Protein AF-A0A0M0G0Y9-F1 (afdb_monomer_lite)

Structure (mmCIF, N/CA/C/O backbone):
data_AF-A0A0M0G0Y9-F1
#
_entry.id   AF-A0A0M0G0Y9-F1
#
loop_
_atom_site.group_PDB
_atom_site.id
_atom_site.type_symbol
_atom_site.label_atom_id
_atom_site.label_alt_id
_atom_site.label_comp_id
_atom_site.label_asym_id
_atom_site.label_entity_id
_atom_site.label_seq_id
_atom_site.pdbx_PDB_ins_code
_atom_site.Cartn_x
_atom_site.Cartn_y
_atom_site.Cartn_z
_atom_site.occupancy
_atom_site.B_iso_or_equiv
_atom_site.auth_seq_id
_atom_site.auth_comp_id
_atom_site.auth_asym_id
_atom_site.auth_atom_id
_atom_site.pdbx_PDB_model_num
ATOM 1 N N . MET A 1 1 ? -8.312 -26.353 13.508 1.00 53.19 1 MET A N 1
ATOM 2 C CA . MET A 1 1 ? -7.336 -26.225 12.405 1.00 53.19 1 MET A CA 1
ATOM 3 C C . MET A 1 1 ? -5.942 -26.534 12.933 1.00 53.19 1 MET A C 1
ATOM 5 O O . MET A 1 1 ? -5.598 -26.009 13.993 1.00 53.19 1 MET A O 1
ATOM 9 N N . LYS A 1 2 ? -5.179 -27.424 12.279 1.00 50.78 2 LYS A N 1
ATOM 10 C CA . LYS A 1 2 ? -3.786 -27.699 12.677 1.00 50.78 2 LYS A CA 1
ATOM 11 C C . LYS A 1 2 ? -2.939 -26.445 12.420 1.00 50.78 2 LYS A C 1
ATOM 13 O O . LYS A 1 2 ? -3.314 -25.615 11.601 1.00 50.78 2 LYS A O 1
ATOM 18 N N . LEU A 1 3 ? -1.819 -26.289 13.130 1.00 58.84 3 LEU A N 1
ATOM 19 C CA . LEU A 1 3 ? -0.950 -25.108 12.993 1.00 58.84 3 LEU A CA 1
ATOM 20 C C . LEU A 1 3 ? -0.427 -24.925 11.554 1.00 58.84 3 LEU A C 1
ATOM 22 O O . LEU A 1 3 ? -0.273 -23.797 11.104 1.00 58.84 3 LEU A O 1
ATOM 26 N N . ALA A 1 4 ? -0.196 -26.034 10.841 1.00 60.94 4 ALA A N 1
ATOM 27 C CA . ALA A 1 4 ? 0.290 -26.045 9.462 1.00 60.94 4 ALA A CA 1
ATOM 28 C C . ALA A 1 4 ? -0.700 -25.409 8.469 1.00 60.94 4 ALA A C 1
ATOM 30 O O . ALA A 1 4 ? -0.266 -24.704 7.566 1.00 60.94 4 ALA A O 1
ATOM 31 N N . ASP A 1 5 ? -2.007 -25.564 8.708 1.00 72.25 5 ASP A N 1
ATOM 32 C CA . ASP A 1 5 ? -3.075 -25.104 7.808 1.00 72.25 5 ASP A CA 1
ATOM 33 C C . ASP A 1 5 ? -3.525 -23.660 8.107 1.00 72.25 5 ASP A C 1
ATOM 35 O O . ASP A 1 5 ? -4.521 -23.187 7.563 1.00 72.25 5 ASP A O 1
ATOM 39 N N . ARG A 1 6 ? -2.850 -22.959 9.032 1.00 82.06 6 ARG A N 1
ATOM 40 C CA . ARG A 1 6 ? -3.148 -21.550 9.333 1.00 82.06 6 ARG A CA 1
ATOM 41 C C . ARG A 1 6 ? -2.582 -20.625 8.255 1.00 82.06 6 ARG A C 1
ATOM 43 O O . ARG A 1 6 ? -1.434 -20.834 7.857 1.00 82.06 6 ARG A O 1
ATOM 50 N N . PRO A 1 7 ? -3.332 -19.587 7.838 1.00 89.38 7 PRO A N 1
ATOM 51 C CA . PRO A 1 7 ? -2.770 -18.518 7.027 1.00 89.38 7 PRO A CA 1
ATOM 52 C C . PRO A 1 7 ? -1.544 -17.900 7.702 1.00 89.38 7 PRO A C 1
ATOM 54 O O . PRO A 1 7 ? -1.467 -17.879 8.937 1.00 89.38 7 PRO A O 1
ATOM 57 N N . ALA A 1 8 ? -0.601 -17.397 6.904 1.00 90.81 8 ALA A N 1
ATOM 58 C CA . ALA A 1 8 ? 0.633 -16.787 7.402 1.00 90.81 8 ALA A CA 1
ATOM 59 C C . ALA A 1 8 ? 0.334 -15.663 8.406 1.00 90.81 8 ALA A C 1
ATOM 61 O O . ALA A 1 8 ? 0.904 -15.624 9.497 1.00 90.81 8 ALA A O 1
ATOM 62 N N . ALA A 1 9 ? -0.676 -14.845 8.101 1.00 92.19 9 ALA A N 1
ATOM 63 C CA . ALA A 1 9 ? -1.124 -13.737 8.937 1.00 92.19 9 ALA A CA 1
ATOM 64 C C . ALA A 1 9 ? -1.581 -14.149 10.354 1.00 92.19 9 ALA A C 1
ATOM 66 O O . ALA A 1 9 ? -1.642 -13.321 11.263 1.00 92.19 9 ALA A O 1
ATOM 67 N N . MET A 1 10 ? -1.903 -15.434 10.555 1.00 92.06 10 MET A N 1
ATOM 68 C CA . MET A 1 10 ? -2.382 -16.004 11.821 1.00 92.06 10 MET A CA 1
ATOM 69 C C . MET A 1 10 ? -1.346 -16.872 12.545 1.00 92.06 10 MET A C 1
ATOM 71 O O . MET A 1 10 ? -1.638 -17.402 13.627 1.00 92.06 10 MET A O 1
ATOM 75 N N . LYS A 1 11 ? -0.162 -17.070 11.958 1.00 88.12 11 LYS A N 1
ATOM 76 C CA . LYS A 1 11 ? 0.907 -17.894 12.538 1.00 88.12 11 LYS A CA 1
ATOM 77 C C . LYS A 1 11 ? 1.819 -17.090 13.462 1.00 88.12 11 LYS A C 1
ATOM 79 O O . LYS A 1 11 ? 2.228 -17.624 14.494 1.00 88.12 11 LYS A O 1
ATOM 84 N N . ASP A 1 12 ? 2.073 -15.816 13.165 1.00 85.81 12 ASP A N 1
ATOM 85 C CA . ASP A 1 12 ? 2.849 -14.935 14.038 1.00 85.81 12 ASP A CA 1
ATOM 86 C C . ASP A 1 12 ? 1.956 -14.055 14.939 1.00 85.81 12 ASP A C 1
ATOM 88 O O . ASP A 1 12 ? 0.847 -13.657 14.580 1.00 85.81 12 ASP A O 1
ATOM 92 N N . SER A 1 13 ? 2.435 -13.762 16.150 1.00 91.88 13 SER A N 1
ATOM 93 C CA . SER A 1 13 ? 1.664 -13.017 17.150 1.00 91.88 13 SER A CA 1
ATOM 94 C C . SER A 1 13 ? 1.564 -11.520 16.863 1.00 91.88 13 SER A C 1
ATOM 96 O O . SER A 1 13 ? 0.601 -10.896 17.308 1.00 91.88 13 SER A O 1
ATOM 98 N N . LEU A 1 14 ? 2.523 -10.933 16.142 1.00 94.12 14 LEU A N 1
ATOM 99 C CA . LEU A 1 14 ? 2.516 -9.514 15.814 1.00 94.12 14 LEU A CA 1
ATOM 100 C C . LEU A 1 14 ? 1.401 -9.217 14.812 1.00 94.12 14 LEU A C 1
ATOM 102 O O . LEU A 1 14 ? 0.545 -8.381 15.119 1.00 94.12 14 LEU A O 1
ATOM 106 N N . THR A 1 15 ? 1.369 -9.915 13.675 1.00 94.94 15 THR A N 1
ATOM 107 C CA . THR A 1 15 ? 0.324 -9.737 12.654 1.00 94.94 15 THR A CA 1
ATOM 108 C C . THR A 1 15 ? -1.038 -10.055 13.247 1.00 94.94 15 THR A C 1
ATOM 110 O O . THR A 1 15 ? -1.908 -9.186 13.281 1.00 94.94 15 THR A O 1
ATOM 113 N N . ALA A 1 16 ? -1.191 -11.232 13.862 1.00 94.94 16 ALA A N 1
ATOM 114 C CA . ALA A 1 16 ? -2.458 -11.661 14.447 1.00 94.94 16 ALA A CA 1
ATOM 115 C C . ALA A 1 16 ? -2.990 -10.717 15.543 1.00 94.94 16 ALA A C 1
ATOM 117 O O . ALA A 1 16 ? -4.188 -10.713 15.812 1.00 94.94 16 ALA A O 1
ATOM 118 N N . SER A 1 17 ? -2.132 -9.921 16.196 1.00 95.56 17 SER A N 1
ATOM 119 C CA . SER A 1 17 ? -2.565 -8.932 17.195 1.00 95.56 17 SER A CA 1
ATOM 120 C C . SER A 1 17 ? -3.201 -7.667 16.609 1.00 95.56 17 SER A C 1
ATOM 122 O O . SER A 1 17 ? -3.691 -6.844 17.382 1.00 95.56 17 SER A O 1
ATOM 124 N N . HIS A 1 18 ? -3.141 -7.471 15.290 1.00 96.31 18 HIS A N 1
ATOM 125 C CA . HIS A 1 18 ? -3.764 -6.347 14.582 1.00 96.31 18 HIS A CA 1
ATOM 126 C C . HIS A 1 18 ? -4.970 -6.772 13.741 1.00 96.31 18 HIS A C 1
ATOM 128 O O . HIS A 1 18 ? -5.655 -5.911 13.193 1.00 96.31 18 HIS A O 1
ATOM 134 N N . LEU A 1 19 ? -5.229 -8.078 13.638 1.00 96.75 19 LEU A N 1
ATOM 135 C CA . LEU A 1 19 ? -6.299 -8.628 12.817 1.00 96.75 19 LEU A CA 1
ATOM 136 C C . LEU A 1 19 ? -7.524 -8.988 13.654 1.00 96.75 19 LEU A C 1
ATOM 138 O O . LEU A 1 19 ? -7.406 -9.601 14.719 1.00 96.75 19 LEU A O 1
ATOM 142 N N . ASP A 1 20 ? -8.706 -8.682 13.127 1.00 95.69 20 ASP A N 1
ATOM 143 C CA . ASP A 1 20 ? -9.946 -9.293 13.592 1.00 95.69 20 ASP A CA 1
ATOM 144 C C . ASP A 1 20 ? -10.055 -10.714 13.020 1.00 95.69 20 ASP A C 1
ATOM 146 O O . ASP A 1 20 ? -10.231 -10.917 11.820 1.00 95.69 20 ASP A O 1
ATOM 150 N N . LYS A 1 21 ? -9.946 -11.718 13.890 1.00 92.81 21 LYS A N 1
ATOM 151 C CA . LYS A 1 21 ? -9.895 -13.137 13.503 1.00 92.81 21 LYS A CA 1
ATOM 152 C C . LYS A 1 21 ? -11.206 -13.659 12.926 1.00 92.81 21 LYS A C 1
ATOM 154 O O . LYS A 1 21 ? -11.171 -14.632 12.177 1.00 92.81 21 LYS A O 1
ATOM 159 N N . GLU A 1 22 ? -12.322 -13.015 13.251 1.00 93.94 22 GLU A N 1
ATOM 160 C CA . GLU A 1 22 ? -13.649 -13.406 12.773 1.00 93.94 22 GLU A CA 1
ATOM 161 C C . GLU A 1 22 ? -14.011 -12.698 11.457 1.00 93.94 22 GLU A C 1
ATOM 163 O O . GLU A 1 22 ? -14.988 -13.058 10.808 1.00 93.94 22 GLU A O 1
ATOM 168 N N . SER A 1 23 ? -13.200 -11.726 11.022 1.00 94.38 23 SER A N 1
ATOM 169 C CA . SER A 1 23 ? -13.438 -10.917 9.817 1.00 94.38 23 SER A CA 1
ATOM 170 C C . SER A 1 23 ? -12.917 -11.528 8.512 1.00 94.38 23 SER A C 1
ATOM 172 O O . SER A 1 23 ? -12.840 -10.826 7.503 1.00 94.38 23 SER A O 1
ATOM 174 N N . ARG A 1 24 ? -12.521 -12.810 8.522 1.00 94.50 24 ARG A N 1
ATOM 175 C CA . ARG A 1 24 ? -11.955 -13.463 7.336 1.00 94.50 24 ARG A CA 1
ATOM 176 C C . ARG A 1 24 ? -12.939 -13.379 6.170 1.00 94.50 24 ARG A C 1
ATOM 178 O O . ARG A 1 24 ? -14.064 -13.861 6.283 1.00 94.50 24 ARG A O 1
ATOM 185 N N . THR A 1 25 ? -12.504 -12.817 5.053 1.00 92.38 25 THR A N 1
ATOM 186 C CA . THR A 1 25 ? -13.280 -12.776 3.814 1.00 92.38 25 THR A CA 1
ATOM 187 C C . THR A 1 25 ? -13.110 -14.073 3.018 1.00 92.38 25 THR A C 1
ATOM 189 O O . THR A 1 25 ? -12.115 -14.787 3.171 1.00 92.38 25 THR A O 1
ATOM 192 N N . ASP A 1 26 ? -14.061 -14.374 2.130 1.00 90.62 26 ASP A N 1
ATOM 193 C CA . ASP A 1 26 ? -13.995 -15.564 1.266 1.00 90.62 26 ASP A CA 1
ATOM 194 C C . ASP A 1 26 ? -12.790 -15.541 0.308 1.00 90.62 26 ASP A C 1
ATOM 196 O O . ASP A 1 26 ? -12.312 -16.592 -0.114 1.00 90.62 26 ASP A O 1
ATOM 200 N N . ASP A 1 27 ? -12.276 -14.349 -0.013 1.00 89.25 27 ASP A N 1
ATOM 201 C CA . ASP A 1 27 ? -11.105 -14.134 -0.866 1.00 89.25 27 ASP A CA 1
ATOM 202 C C . ASP A 1 27 ? -9.776 -14.035 -0.092 1.00 89.25 27 ASP A C 1
ATOM 204 O O . ASP A 1 27 ? -8.763 -13.667 -0.679 1.00 89.25 27 ASP A O 1
ATOM 208 N N . GLY A 1 28 ? -9.754 -14.389 1.198 1.00 91.62 28 GLY A N 1
ATOM 209 C CA . GLY A 1 28 ? -8.507 -14.563 1.950 1.00 91.62 28 GLY A CA 1
ATOM 210 C C . GLY A 1 28 ? -7.913 -13.277 2.525 1.00 91.62 28 GLY A C 1
ATOM 211 O O . GLY A 1 28 ? -6.697 -13.113 2.558 1.00 91.62 28 GLY A O 1
ATOM 212 N N . PHE A 1 29 ? -8.746 -12.362 3.015 1.00 94.75 29 PHE A N 1
ATOM 213 C CA . PHE A 1 29 ? -8.297 -11.176 3.742 1.00 94.75 29 PHE A CA 1
ATOM 214 C C . PHE A 1 29 ? -8.860 -11.149 5.159 1.00 94.75 29 PHE A C 1
ATOM 216 O O . PHE A 1 29 ? -9.901 -11.730 5.451 1.00 94.75 29 PHE A O 1
ATOM 223 N N . TYR A 1 30 ? -8.180 -10.421 6.036 1.00 96.06 30 TYR A N 1
ATOM 224 C CA . TYR A 1 30 ? -8.638 -10.095 7.381 1.00 96.06 30 TYR A CA 1
ATOM 225 C C . TYR A 1 30 ? -8.681 -8.584 7.566 1.00 96.06 30 TYR A C 1
ATOM 227 O O . TYR A 1 30 ? -7.848 -7.864 7.023 1.00 96.06 30 TYR A O 1
ATOM 235 N N . LEU A 1 31 ? -9.603 -8.084 8.381 1.00 96.69 31 LEU A N 1
ATOM 236 C CA . LEU A 1 31 ? -9.609 -6.687 8.788 1.00 96.69 31 LEU A CA 1
ATOM 237 C C . LEU A 1 31 ? -8.420 -6.410 9.714 1.00 96.69 31 LEU A C 1
ATOM 239 O O . LEU A 1 31 ? -8.368 -6.882 10.850 1.00 96.69 31 LEU A O 1
ATOM 243 N N . TYR A 1 32 ? -7.488 -5.600 9.230 1.00 96.50 32 TYR A N 1
ATOM 244 C CA . TYR A 1 32 ? -6.422 -4.983 9.999 1.00 96.50 32 TYR A CA 1
ATOM 245 C C . TYR A 1 32 ? -6.908 -3.680 10.621 1.00 96.50 32 TYR A C 1
ATOM 247 O O . TYR A 1 32 ? -7.498 -2.828 9.957 1.00 96.50 32 TYR A O 1
ATOM 255 N N . SER A 1 33 ? -6.623 -3.504 11.905 1.00 96.12 33 SER A N 1
ATOM 256 C CA . SER A 1 33 ? -6.826 -2.251 12.618 1.00 96.12 33 SER A CA 1
ATOM 257 C C . SER A 1 33 ? -5.496 -1.696 13.082 1.00 96.12 33 SER A C 1
ATOM 259 O O . SER A 1 33 ? -4.800 -2.328 13.882 1.00 96.12 33 SER A O 1
ATOM 261 N N . SER A 1 34 ? -5.208 -0.466 12.664 1.00 94.56 34 SER A N 1
ATOM 262 C CA . SER A 1 34 ? -4.183 0.314 13.334 1.00 94.56 34 SER A CA 1
ATOM 263 C C . SER A 1 34 ? -4.587 0.546 14.796 1.00 94.56 34 SER A C 1
ATOM 265 O O . SER A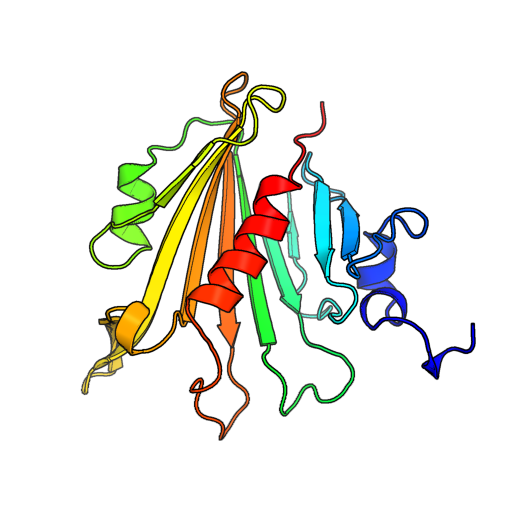 1 34 ? -5.765 0.755 15.121 1.00 94.56 34 SER A O 1
ATOM 267 N N . LYS A 1 35 ? -3.601 0.464 15.689 1.00 93.38 35 LYS A N 1
ATOM 268 C CA . LYS A 1 35 ? -3.734 0.731 17.125 1.00 93.38 35 LYS A CA 1
ATOM 269 C C . LYS A 1 35 ? -3.396 2.176 17.472 1.00 93.38 35 LYS A C 1
ATOM 271 O O . LYS A 1 35 ? -3.835 2.646 18.520 1.00 93.38 35 LYS A O 1
ATOM 276 N N . LYS A 1 36 ? -2.602 2.874 16.650 1.00 92.62 36 LYS A N 1
ATOM 277 C CA . LYS A 1 36 ? -2.202 4.277 16.900 1.00 92.62 36 LYS A CA 1
ATOM 278 C C . LYS A 1 36 ? -2.753 5.289 15.908 1.00 92.62 36 LYS A C 1
ATOM 280 O O . LYS A 1 36 ? -2.644 6.488 16.164 1.00 92.62 36 LYS A O 1
ATOM 285 N N . ASN A 1 37 ? -3.307 4.825 14.801 1.00 87.00 37 ASN A N 1
ATOM 286 C CA . ASN A 1 37 ? -3.900 5.643 13.761 1.00 87.00 37 ASN A CA 1
ATOM 287 C C . ASN A 1 37 ? -5.367 5.233 13.612 1.00 87.00 37 ASN A C 1
ATOM 289 O O . ASN A 1 37 ? -5.722 4.061 13.735 1.00 87.00 37 ASN A O 1
ATOM 293 N N . GLY A 1 38 ? -6.244 6.213 13.417 1.00 87.00 38 GLY A N 1
ATOM 294 C CA . GLY A 1 38 ? -7.688 6.007 13.352 1.00 87.00 38 GLY A CA 1
ATOM 295 C C . GLY A 1 38 ? -8.115 5.397 12.024 1.00 87.00 38 GLY A C 1
ATOM 296 O O . GLY A 1 38 ? -8.918 5.992 11.326 1.00 87.00 38 GLY A O 1
ATOM 297 N N . TYR A 1 39 ? -7.566 4.250 11.625 1.00 92.50 39 TYR A N 1
ATOM 298 C CA . TYR A 1 39 ? -7.998 3.576 10.406 1.00 92.50 39 TYR A CA 1
ATOM 299 C C . TYR A 1 39 ? -7.985 2.051 10.532 1.00 92.50 39 TYR A C 1
ATOM 301 O O . TYR A 1 39 ? -7.342 1.453 11.404 1.00 92.50 39 TYR A O 1
ATOM 309 N N . SER A 1 40 ? -8.729 1.418 9.637 1.00 94.81 40 SER A N 1
ATOM 310 C CA . SER A 1 40 ? -8.687 -0.018 9.378 1.00 94.81 40 SER A CA 1
ATOM 311 C C . SER A 1 40 ? -8.659 -0.270 7.878 1.00 94.81 40 SER A C 1
ATOM 313 O O . SER A 1 40 ? -9.144 0.570 7.128 1.00 94.81 40 SER A O 1
ATOM 315 N N . MET A 1 41 ? -8.129 -1.412 7.453 1.00 95.19 41 MET A N 1
ATOM 316 C CA . MET A 1 41 ? -8.126 -1.864 6.056 1.00 95.19 41 MET A CA 1
ATOM 317 C C . MET A 1 41 ? -8.051 -3.392 5.999 1.00 95.19 41 MET A C 1
ATOM 319 O O . MET A 1 41 ? -7.735 -4.031 6.998 1.00 95.19 41 MET A O 1
ATOM 323 N N . LEU A 1 42 ? -8.306 -3.999 4.848 1.00 96.25 42 LEU A N 1
ATOM 324 C CA . LEU A 1 42 ? -8.060 -5.416 4.621 1.00 96.25 42 LEU A CA 1
ATOM 325 C C . LEU A 1 42 ? -6.557 -5.696 4.529 1.00 96.25 42 LEU A C 1
ATOM 327 O O . LEU A 1 42 ? -5.787 -4.947 3.926 1.00 96.25 42 LEU A O 1
ATOM 331 N N . PHE A 1 43 ? -6.157 -6.812 5.126 1.00 95.81 43 PHE A N 1
ATOM 332 C CA . PHE A 1 43 ? -4.808 -7.344 5.123 1.00 95.81 43 PHE A CA 1
ATOM 333 C C . PHE A 1 43 ? -4.825 -8.778 4.572 1.00 95.81 43 PHE A C 1
ATOM 335 O O . PHE A 1 43 ? -5.632 -9.591 5.031 1.00 95.81 43 PHE A O 1
ATOM 342 N N . PRO A 1 44 ? -3.961 -9.087 3.596 1.00 93.75 44 PRO A N 1
ATOM 343 C CA . PRO A 1 44 ? -3.929 -10.379 2.909 1.00 93.75 44 PRO A CA 1
ATOM 344 C C . PRO A 1 44 ? -3.448 -11.513 3.829 1.00 93.75 44 PRO A C 1
ATOM 346 O O . PRO A 1 44 ? -2.441 -11.381 4.529 1.00 93.75 44 PRO A O 1
ATOM 349 N N . GLU A 1 45 ? -4.157 -12.641 3.854 1.00 93.31 45 GLU A N 1
ATOM 350 C CA . GLU A 1 45 ? -3.894 -13.732 4.800 1.00 93.31 45 GLU A CA 1
ATOM 351 C C . GLU A 1 45 ? -2.593 -14.503 4.534 1.00 93.31 45 GLU A C 1
ATOM 353 O O . GLU A 1 45 ? -2.042 -15.156 5.430 1.00 93.31 45 GLU A O 1
ATOM 358 N N . GLU A 1 46 ? -2.101 -14.434 3.301 1.00 91.44 46 GLU A N 1
ATOM 359 C CA . GLU A 1 46 ? -0.904 -15.114 2.830 1.00 91.44 46 GLU A CA 1
ATOM 360 C C . GLU A 1 46 ? 0.397 -14.434 3.271 1.00 91.44 46 GLU A C 1
ATOM 362 O O . GLU A 1 46 ? 1.458 -15.044 3.141 1.00 91.44 46 GLU A O 1
ATOM 367 N N . TYR A 1 47 ? 0.335 -13.226 3.846 1.00 91.94 47 TYR A N 1
ATOM 368 C CA . TYR A 1 47 ? 1.506 -12.503 4.345 1.00 91.94 47 TYR A CA 1
ATOM 369 C C . TYR A 1 47 ? 1.565 -12.453 5.871 1.00 91.94 47 TYR A C 1
ATOM 371 O O . TYR A 1 47 ? 0.554 -12.472 6.564 1.00 91.94 47 TYR A O 1
ATOM 379 N N . ALA A 1 48 ? 2.780 -12.321 6.396 1.00 92.81 48 ALA A N 1
ATOM 380 C CA . ALA A 1 48 ? 3.040 -11.972 7.787 1.00 92.81 48 ALA A CA 1
ATOM 381 C C . ALA A 1 48 ? 3.896 -10.699 7.853 1.00 92.81 48 ALA A C 1
ATOM 383 O O . ALA A 1 48 ? 4.794 -10.505 7.030 1.00 92.81 48 ALA A O 1
ATOM 384 N N . ILE A 1 49 ? 3.632 -9.840 8.839 1.00 93.62 49 ILE A N 1
ATOM 385 C CA . ILE A 1 49 ? 4.417 -8.641 9.135 1.00 93.62 49 ILE A CA 1
ATOM 386 C C . ILE A 1 49 ? 5.772 -9.043 9.725 1.00 93.62 49 ILE A C 1
ATOM 388 O O . ILE A 1 49 ? 5.872 -9.781 10.707 1.00 93.62 49 ILE A O 1
ATOM 392 N N . GLU A 1 50 ? 6.845 -8.487 9.174 1.00 91.12 50 GLU A N 1
ATOM 393 C CA . GLU A 1 50 ? 8.194 -8.697 9.681 1.00 91.12 50 GLU A CA 1
ATOM 394 C C . GLU A 1 50 ? 8.473 -7.790 10.882 1.00 91.12 50 GLU A C 1
ATOM 396 O O . GLU A 1 50 ? 8.668 -6.580 10.743 1.00 91.12 50 GLU A O 1
ATOM 401 N N . GLY A 1 51 ? 8.546 -8.377 12.079 1.00 89.38 51 GLY A N 1
ATOM 402 C CA . GLY A 1 51 ? 8.587 -7.610 13.328 1.00 89.38 51 GLY A CA 1
ATOM 403 C C . GLY A 1 51 ? 9.733 -6.609 13.483 1.00 89.38 51 GLY A C 1
ATOM 404 O O . GLY A 1 51 ? 9.541 -5.585 14.128 1.00 89.38 51 GLY A O 1
ATOM 405 N N . LEU A 1 52 ? 10.893 -6.834 12.856 1.00 89.94 52 LEU A N 1
ATOM 406 C CA . LEU A 1 52 ? 12.013 -5.876 12.889 1.00 89.94 52 LEU A CA 1
ATOM 407 C C . LEU A 1 52 ? 11.752 -4.603 12.069 1.00 89.94 52 LEU A C 1
ATOM 409 O O . LEU A 1 52 ? 12.425 -3.594 12.257 1.00 89.94 52 LEU A O 1
ATOM 413 N N . THR A 1 53 ? 10.793 -4.660 11.151 1.00 91.19 53 THR A N 1
ATOM 414 C CA . THR A 1 53 ? 10.468 -3.577 10.216 1.00 91.19 53 THR A CA 1
ATOM 415 C C . THR A 1 53 ? 9.197 -2.836 10.619 1.00 91.19 53 THR A C 1
ATOM 417 O O . THR A 1 53 ? 8.965 -1.720 10.151 1.00 91.19 53 THR A O 1
ATOM 420 N N . PHE A 1 54 ? 8.399 -3.440 11.508 1.00 95.75 54 PHE A N 1
ATOM 421 C CA . PHE A 1 54 ? 7.152 -2.873 11.989 1.00 95.75 54 PHE A CA 1
ATOM 422 C C . PHE A 1 54 ? 7.416 -1.626 12.828 1.00 95.75 54 PHE A C 1
ATOM 424 O O . PHE A 1 54 ? 8.028 -1.666 13.898 1.00 95.75 54 PHE A O 1
ATOM 431 N N . GLN A 1 55 ? 6.915 -0.501 12.341 1.00 96.12 55 GLN A N 1
ATOM 432 C CA . GLN A 1 55 ? 6.875 0.749 13.070 1.00 96.12 55 GLN A CA 1
ATOM 433 C C . GLN A 1 55 ? 5.453 1.265 13.055 1.00 96.12 55 GLN A C 1
ATOM 435 O O . GLN A 1 55 ? 4.852 1.415 11.998 1.00 96.12 55 GLN A O 1
ATOM 440 N N . GLU A 1 56 ? 4.960 1.610 14.234 1.00 95.00 56 GLU A N 1
ATOM 441 C CA . GLU A 1 56 ? 3.648 2.209 14.400 1.00 95.00 56 GLU A CA 1
ATOM 442 C C . GLU A 1 56 ? 3.778 3.434 15.306 1.00 95.00 56 GLU A C 1
ATOM 444 O O . GLU A 1 56 ? 4.150 3.346 16.488 1.00 95.00 56 GLU A O 1
ATOM 449 N N . LYS A 1 57 ? 3.521 4.607 14.732 1.00 94.69 57 LYS A N 1
ATOM 450 C CA . LYS A 1 57 ? 3.579 5.922 15.379 1.00 94.69 57 LYS A CA 1
ATOM 451 C C . LYS A 1 57 ? 2.341 6.720 14.963 1.00 94.69 57 LYS A C 1
ATOM 453 O O . LYS A 1 57 ? 1.690 6.402 13.974 1.00 94.69 57 LYS A O 1
ATOM 458 N N . LYS A 1 58 ? 2.015 7.778 15.707 1.00 92.44 58 LYS A N 1
ATOM 459 C CA . LYS A 1 58 ? 0.943 8.694 15.296 1.00 92.44 58 LYS A CA 1
ATOM 460 C C . LYS A 1 58 ? 1.301 9.317 13.937 1.00 92.44 58 LYS A C 1
ATOM 462 O O . LYS A 1 58 ? 2.401 9.846 13.792 1.00 92.44 58 LYS A O 1
ATOM 467 N N . GLY A 1 59 ? 0.389 9.238 12.974 1.00 92.19 59 GLY A N 1
ATOM 468 C CA . GLY A 1 59 ? 0.541 9.733 11.604 1.00 92.19 59 GLY A CA 1
ATOM 469 C C . GLY A 1 59 ? 1.389 8.852 10.674 1.00 92.19 59 GLY A C 1
ATOM 470 O O . GLY A 1 59 ? 1.559 9.196 9.506 1.00 92.19 59 GLY A O 1
ATOM 471 N N . PHE A 1 60 ? 1.963 7.744 11.157 1.00 94.19 60 PHE A N 1
ATOM 472 C CA . PHE A 1 60 ? 2.926 6.956 10.383 1.00 94.19 60 PHE A CA 1
ATOM 473 C C . PHE A 1 60 ? 2.928 5.481 10.772 1.00 94.19 60 PHE A C 1
ATOM 475 O O . PHE A 1 60 ? 3.131 5.140 11.941 1.00 94.19 60 PHE A O 1
ATOM 482 N N . GLU A 1 61 ? 2.864 4.612 9.768 1.00 95.81 61 GLU A N 1
ATOM 483 C CA . GLU A 1 61 ? 3.153 3.191 9.921 1.00 95.81 61 GLU A CA 1
ATOM 484 C C . GLU A 1 61 ? 4.042 2.682 8.798 1.00 95.81 61 GLU A C 1
ATOM 486 O O . GLU A 1 61 ? 4.024 3.188 7.676 1.00 95.81 61 GLU A O 1
ATOM 491 N N . SER A 1 62 ? 4.842 1.670 9.099 1.00 96.19 62 SER A N 1
ATOM 492 C CA . SER A 1 62 ? 5.575 0.940 8.076 1.00 96.19 62 SER A CA 1
ATOM 493 C C . SER A 1 62 ? 5.787 -0.500 8.480 1.00 96.19 62 SER A C 1
ATOM 495 O O . SER A 1 62 ? 6.039 -0.781 9.651 1.00 96.19 62 SER A O 1
ATOM 497 N N . TRP A 1 63 ? 5.770 -1.393 7.504 1.00 94.88 63 TRP A N 1
ATOM 498 C CA . TRP A 1 63 ? 6.157 -2.780 7.678 1.00 94.88 63 TRP A CA 1
ATOM 499 C C . TRP A 1 63 ? 6.592 -3.396 6.363 1.00 94.88 63 TRP A C 1
ATOM 501 O O . TRP A 1 63 ? 6.064 -3.083 5.299 1.00 94.88 63 TRP A O 1
ATOM 511 N N . ASN A 1 64 ? 7.502 -4.350 6.460 1.00 93.31 64 ASN A N 1
ATOM 512 C CA . ASN A 1 64 ? 7.689 -5.342 5.426 1.00 93.31 64 ASN A CA 1
ATOM 513 C C . ASN A 1 64 ? 6.763 -6.519 5.698 1.00 93.31 64 ASN A C 1
ATOM 515 O O . ASN A 1 64 ? 6.485 -6.862 6.850 1.00 93.31 64 ASN A O 1
ATOM 519 N N . MET A 1 65 ? 6.297 -7.138 4.626 1.00 91.50 65 MET A N 1
ATOM 520 C CA . MET A 1 65 ? 5.531 -8.361 4.688 1.00 91.50 65 MET A CA 1
ATOM 521 C C . MET A 1 65 ? 6.045 -9.360 3.658 1.00 91.50 65 MET A C 1
ATOM 523 O O . MET A 1 65 ? 6.396 -9.004 2.528 1.00 91.50 65 MET A O 1
ATOM 527 N N . SER A 1 66 ? 6.084 -10.620 4.066 1.00 86.88 66 SER A N 1
ATOM 528 C CA . SER A 1 66 ? 6.511 -11.738 3.235 1.00 86.88 66 SER A CA 1
ATOM 529 C C . SER A 1 66 ? 5.578 -12.923 3.457 1.00 86.88 66 SER A C 1
ATOM 531 O O . SER A 1 66 ? 5.047 -13.088 4.563 1.00 86.88 66 SER A O 1
ATOM 533 N N . PRO A 1 67 ? 5.340 -13.751 2.428 1.00 82.50 67 PRO A N 1
ATOM 534 C CA . PRO A 1 67 ? 4.645 -14.999 2.647 1.00 82.50 67 PRO A CA 1
ATOM 535 C C . PRO A 1 67 ? 5.566 -15.948 3.410 1.00 82.50 67 PRO A C 1
ATOM 537 O O . PRO A 1 67 ? 6.781 -15.997 3.197 1.00 82.50 67 PRO A O 1
ATOM 540 N N . GLU A 1 68 ? 4.990 -16.687 4.350 1.00 69.31 68 GLU A N 1
ATOM 541 C CA . GLU A 1 68 ? 5.766 -17.538 5.251 1.00 69.31 68 GLU A CA 1
ATOM 542 C C . GLU A 1 68 ? 6.394 -18.732 4.513 1.00 69.31 68 GLU A C 1
ATOM 544 O O . GLU A 1 68 ? 7.526 -19.131 4.799 1.00 69.31 68 GLU A O 1
ATOM 549 N N . GLU A 1 69 ? 5.699 -19.250 3.499 1.00 60.91 69 GLU A N 1
ATOM 550 C CA . GLU A 1 69 ? 6.183 -20.306 2.616 1.00 60.91 69 GLU A CA 1
ATOM 551 C C . GLU A 1 69 ? 7.054 -19.701 1.498 1.00 60.91 69 GLU A C 1
ATOM 553 O O . GLU A 1 69 ? 6.550 -19.273 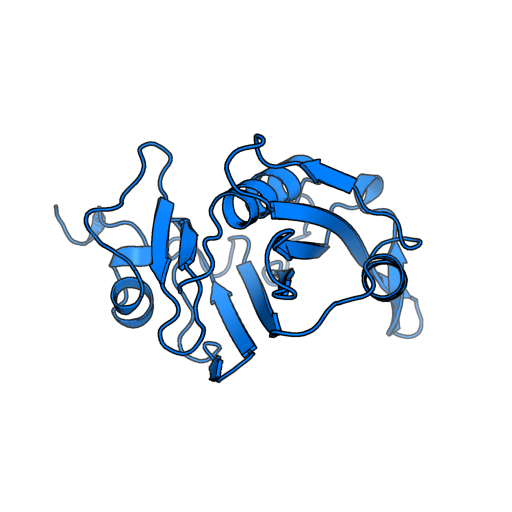0.466 1.00 60.91 69 GLU A O 1
ATOM 558 N N . ASN A 1 70 ? 8.380 -19.700 1.684 1.00 63.09 70 ASN A N 1
ATOM 559 C CA . ASN A 1 70 ? 9.416 -19.176 0.765 1.00 63.09 70 ASN A CA 1
ATOM 560 C C . ASN A 1 70 ? 9.767 -17.680 0.866 1.00 63.09 70 ASN A C 1
ATOM 562 O O . ASN A 1 70 ? 9.886 -17.004 -0.157 1.00 63.09 70 ASN A O 1
ATOM 566 N N . LYS A 1 71 ? 10.100 -17.186 2.062 1.00 64.06 71 LYS A N 1
ATOM 567 C CA . LYS A 1 71 ? 10.657 -15.827 2.249 1.00 64.06 71 LYS A CA 1
ATOM 568 C C . LYS A 1 71 ? 11.797 -15.449 1.285 1.00 64.06 71 LYS A C 1
ATOM 570 O O . LYS A 1 71 ? 11.892 -14.290 0.901 1.00 64.06 71 LYS A O 1
ATOM 575 N N . GLU A 1 72 ? 12.632 -16.410 0.880 1.00 65.31 72 GLU A N 1
ATOM 576 C CA . GLU A 1 72 ? 13.774 -16.192 -0.028 1.00 65.31 72 GLU A CA 1
ATOM 577 C C . GLU A 1 72 ? 13.428 -16.232 -1.526 1.00 65.31 72 GLU A C 1
ATOM 579 O O . GLU A 1 72 ? 14.269 -15.886 -2.348 1.00 65.31 72 GLU A O 1
ATOM 584 N N . LYS A 1 73 ? 12.234 -16.696 -1.916 1.00 66.62 73 LYS A N 1
ATOM 585 C CA . LYS A 1 73 ? 11.844 -16.830 -3.339 1.00 66.62 73 LYS A CA 1
ATOM 586 C C . LYS A 1 73 ? 10.547 -16.118 -3.688 1.00 66.62 73 LYS A C 1
ATOM 588 O O . LYS A 1 73 ? 10.207 -16.018 -4.867 1.00 66.62 73 LYS A O 1
ATOM 593 N N . ALA A 1 74 ? 9.805 -15.682 -2.682 1.00 73.38 74 ALA A N 1
ATOM 594 C CA . ALA A 1 74 ? 8.534 -15.027 -2.862 1.00 73.38 74 ALA A CA 1
ATOM 595 C C . ALA A 1 74 ? 8.681 -13.509 -2.911 1.00 73.38 74 ALA A C 1
ATOM 597 O O . ALA A 1 74 ? 9.642 -12.933 -2.405 1.00 73.38 74 ALA A O 1
ATOM 598 N N . LEU A 1 75 ? 7.691 -12.876 -3.532 1.00 78.44 75 LEU A N 1
ATOM 599 C CA . LEU A 1 75 ? 7.609 -11.433 -3.618 1.00 78.44 75 LEU A CA 1
ATOM 600 C C . LEU A 1 75 ? 7.407 -10.848 -2.218 1.00 78.44 75 LEU A C 1
ATOM 602 O O . LEU A 1 75 ? 6.439 -11.187 -1.537 1.00 78.44 75 LEU A O 1
ATOM 606 N N . GLN A 1 76 ? 8.321 -9.983 -1.796 1.00 86.81 76 GLN A N 1
ATOM 607 C CA . GLN A 1 76 ? 8.196 -9.249 -0.546 1.00 86.81 76 GLN A CA 1
ATOM 608 C C . GLN A 1 76 ? 7.612 -7.869 -0.840 1.00 86.81 76 GLN A C 1
ATOM 610 O O . GLN A 1 76 ? 7.823 -7.307 -1.919 1.00 86.81 76 GLN A O 1
ATOM 615 N N . ARG A 1 77 ? 6.885 -7.302 0.120 1.00 90.69 77 ARG A N 1
ATOM 616 C CA . ARG A 1 77 ? 6.381 -5.929 0.019 1.00 90.69 77 ARG A CA 1
ATOM 617 C C . ARG A 1 77 ? 6.812 -5.120 1.219 1.00 90.69 77 ARG A C 1
ATOM 619 O O . ARG A 1 77 ? 6.721 -5.594 2.345 1.00 90.69 77 ARG A O 1
ATOM 626 N N . SER A 1 78 ? 7.239 -3.891 0.974 1.00 93.81 78 SER A N 1
ATOM 627 C CA . SER A 1 78 ? 7.397 -2.872 2.002 1.00 93.81 78 SER A CA 1
ATOM 628 C C . SER A 1 78 ? 6.243 -1.891 1.878 1.00 93.81 78 SER A C 1
ATOM 630 O O . SER A 1 78 ? 6.110 -1.195 0.871 1.00 93.81 78 SER A O 1
ATOM 632 N N . ILE A 1 79 ? 5.387 -1.868 2.892 1.00 96.38 79 ILE A N 1
ATOM 633 C CA . ILE A 1 79 ? 4.265 -0.949 2.999 1.00 96.38 79 ILE A CA 1
ATOM 634 C C . ILE A 1 79 ? 4.655 0.179 3.934 1.00 96.38 79 ILE A C 1
ATOM 636 O O . ILE A 1 79 ? 5.118 -0.040 5.054 1.00 96.38 79 ILE A O 1
ATOM 640 N N . LYS A 1 80 ? 4.418 1.403 3.486 1.00 97.12 80 LYS A N 1
ATOM 641 C CA . LYS A 1 80 ? 4.483 2.598 4.315 1.00 97.12 80 LYS A CA 1
ATOM 642 C C . LYS A 1 80 ? 3.172 3.352 4.199 1.00 97.12 80 LYS A C 1
ATOM 644 O O . LYS A 1 80 ? 2.737 3.663 3.094 1.00 97.12 80 LYS A O 1
ATOM 649 N N . ILE A 1 81 ? 2.592 3.680 5.343 1.00 96.31 81 ILE A N 1
ATOM 650 C CA . ILE A 1 81 ? 1.330 4.393 5.463 1.00 96.31 81 ILE A CA 1
ATOM 651 C C . ILE A 1 81 ? 1.584 5.720 6.164 1.00 96.31 81 ILE A C 1
ATOM 653 O O . ILE A 1 81 ? 2.232 5.789 7.210 1.00 96.31 81 ILE A O 1
ATOM 657 N N . LEU A 1 82 ? 1.096 6.792 5.554 1.00 94.69 82 LEU A N 1
ATOM 658 C CA . LEU A 1 82 ? 1.105 8.132 6.118 1.00 94.69 82 LEU A CA 1
ATOM 659 C C . LEU A 1 82 ? -0.336 8.561 6.328 1.00 94.69 82 LEU A C 1
ATOM 661 O O . LEU A 1 82 ? -1.113 8.593 5.376 1.00 94.69 82 LEU A O 1
ATOM 665 N N . TYR A 1 83 ? -0.660 8.899 7.565 1.00 91.44 83 TYR A N 1
ATOM 666 C CA . TYR A 1 83 ? -1.976 9.366 7.959 1.00 91.44 83 TYR A CA 1
ATOM 667 C C . TYR A 1 83 ? -1.910 10.849 8.308 1.00 91.44 83 TYR A C 1
ATOM 669 O O . TYR A 1 83 ? -1.026 11.264 9.062 1.00 91.44 83 TYR A O 1
ATOM 677 N N . SER A 1 84 ? -2.831 11.636 7.762 1.00 85.38 84 SER A N 1
ATOM 678 C CA . SER A 1 84 ? -2.911 13.076 7.988 1.00 85.38 84 SER A CA 1
ATOM 679 C C . SER A 1 84 ? -4.361 13.508 8.135 1.00 85.38 84 SER A C 1
ATOM 681 O O . SER A 1 84 ? -5.219 13.031 7.404 1.00 85.38 84 SER A O 1
ATOM 683 N N . ASP A 1 85 ? -4.610 14.460 9.024 1.00 81.00 85 ASP A N 1
ATOM 684 C CA . ASP A 1 85 ? -5.880 15.177 9.209 1.00 81.00 85 ASP A CA 1
ATOM 685 C C . ASP A 1 85 ? -5.923 16.493 8.408 1.00 81.00 85 ASP A C 1
ATOM 687 O O . ASP A 1 85 ? -6.728 17.386 8.666 1.00 81.00 85 ASP A O 1
ATOM 691 N N . SER A 1 86 ? -5.016 16.626 7.439 1.00 75.81 86 SER A N 1
ATOM 692 C CA . SER A 1 86 ? -4.834 17.823 6.631 1.00 75.81 86 SER A CA 1
ATOM 693 C C . SER A 1 86 ? -5.012 17.517 5.156 1.00 75.81 86 SER A C 1
ATOM 695 O O . SER A 1 86 ? -4.474 16.521 4.653 1.00 75.81 86 SER A O 1
ATOM 697 N N . ASP A 1 87 ? -5.612 18.467 4.447 1.00 72.50 87 ASP A N 1
ATOM 698 C CA . ASP A 1 87 ? -5.763 18.379 3.006 1.00 72.50 87 ASP A CA 1
ATOM 699 C C . ASP A 1 87 ? -4.412 18.177 2.313 1.00 72.50 87 ASP A C 1
ATOM 701 O O . ASP A 1 87 ? -3.428 18.884 2.551 1.00 72.50 87 ASP A O 1
ATOM 705 N N . SER A 1 88 ? -4.367 17.172 1.447 1.00 80.69 88 SER A N 1
ATOM 706 C CA . SER A 1 88 ? -3.227 16.908 0.583 1.00 80.69 88 SER A CA 1
ATOM 707 C C . SER A 1 88 ? -3.564 17.303 -0.847 1.00 80.69 88 SER A C 1
ATOM 709 O O . SER A 1 88 ? -4.620 16.944 -1.369 1.00 80.69 88 SER A O 1
ATOM 711 N N . ILE A 1 89 ? -2.635 18.019 -1.483 1.00 90.50 89 ILE A N 1
ATOM 712 C CA . ILE A 1 89 ? -2.700 18.333 -2.911 1.00 90.50 89 ILE A CA 1
ATOM 713 C C . ILE A 1 89 ? -2.339 17.056 -3.675 1.00 90.50 89 ILE A C 1
ATOM 715 O O . ILE A 1 89 ? -1.217 16.553 -3.550 1.00 90.50 89 ILE A O 1
ATOM 719 N N . VAL A 1 90 ? -3.308 16.520 -4.415 1.00 92.44 90 VAL A N 1
ATOM 720 C CA . VAL A 1 90 ? -3.209 15.246 -5.139 1.00 92.44 90 VAL A CA 1
ATOM 721 C C . VAL A 1 90 ? -2.095 15.326 -6.183 1.00 92.44 90 VAL A C 1
ATOM 723 O O . VAL A 1 90 ? -1.185 14.498 -6.188 1.00 92.44 90 VAL A O 1
ATOM 726 N N . GLU A 1 91 ? -2.093 16.382 -6.992 1.00 94.69 91 GLU A N 1
ATOM 727 C CA . GLU A 1 91 ? -1.147 16.599 -8.088 1.00 94.69 91 GLU A CA 1
ATOM 728 C C . GLU A 1 91 ? 0.294 16.636 -7.576 1.00 94.69 91 GLU A C 1
ATOM 730 O O . GLU A 1 91 ? 1.141 15.888 -8.053 1.00 94.69 91 GLU A O 1
ATOM 735 N N . ALA A 1 92 ? 0.557 17.419 -6.525 1.00 93.75 92 ALA A N 1
ATOM 736 C CA . ALA A 1 92 ? 1.892 17.545 -5.942 1.00 93.75 92 ALA A CA 1
ATOM 737 C C . ALA A 1 92 ? 2.422 16.217 -5.369 1.00 93.75 92 ALA A C 1
ATOM 739 O O . ALA A 1 92 ? 3.633 15.979 -5.334 1.00 93.75 92 ALA A O 1
ATOM 740 N N . PHE A 1 93 ? 1.533 15.339 -4.893 1.00 94.50 93 PHE A N 1
ATOM 741 C CA . PHE A 1 93 ? 1.925 14.007 -4.442 1.00 94.50 93 PHE A CA 1
ATOM 742 C C . PHE A 1 93 ? 2.335 13.125 -5.623 1.00 94.50 93 PHE A C 1
ATOM 744 O O . PHE A 1 93 ? 3.411 12.524 -5.593 1.00 94.50 93 PHE A O 1
ATOM 751 N N . PHE A 1 94 ? 1.522 13.071 -6.677 1.00 96.62 94 PHE A N 1
ATOM 752 C CA . PHE A 1 94 ? 1.802 12.201 -7.814 1.00 96.62 94 PHE A CA 1
ATOM 753 C C . PHE A 1 94 ? 2.950 12.711 -8.684 1.00 96.62 94 PHE A C 1
ATOM 755 O O . PHE A 1 94 ? 3.771 11.888 -9.089 1.00 96.62 94 PHE A O 1
ATOM 762 N N . GLU A 1 95 ? 3.114 14.023 -8.871 1.00 95.38 95 GLU A N 1
ATOM 763 C CA . GLU A 1 95 ? 4.298 14.620 -9.518 1.00 95.38 95 GLU A CA 1
ATOM 764 C C . GLU A 1 95 ? 5.609 14.138 -8.886 1.00 95.38 95 GLU A C 1
ATOM 766 O O . GLU A 1 95 ? 6.615 13.953 -9.569 1.00 95.38 95 GLU A O 1
ATOM 771 N N . ARG A 1 96 ? 5.600 13.907 -7.570 1.00 92.50 96 ARG A N 1
ATOM 772 C CA . ARG A 1 96 ? 6.781 13.466 -6.829 1.00 92.50 96 ARG A CA 1
ATOM 773 C C . ARG A 1 96 ? 7.010 11.957 -6.872 1.00 92.50 96 ARG A C 1
ATOM 775 O O . ARG A 1 96 ? 8.161 11.528 -6.782 1.00 92.50 96 ARG A O 1
ATOM 782 N N . TYR A 1 97 ? 5.946 11.158 -6.900 1.00 93.38 97 TYR A N 1
ATOM 783 C CA . TYR A 1 97 ? 6.031 9.725 -6.590 1.00 93.38 97 TYR A CA 1
ATOM 784 C C . TYR A 1 97 ? 5.556 8.784 -7.702 1.00 93.38 97 TYR A C 1
ATOM 786 O O . TYR A 1 97 ? 5.717 7.574 -7.552 1.00 93.38 97 TYR A O 1
ATOM 794 N N . SER A 1 98 ? 4.999 9.301 -8.797 1.00 94.44 98 SER A N 1
ATOM 795 C CA . SER A 1 98 ? 4.495 8.494 -9.915 1.00 94.44 98 SER A CA 1
ATOM 796 C C . SER A 1 98 ? 5.195 8.817 -11.228 1.00 94.44 98 SER A C 1
ATOM 798 O O . SER A 1 98 ? 5.792 9.883 -11.394 1.00 94.44 98 SER A O 1
ATOM 800 N N . PHE A 1 99 ? 5.115 7.886 -12.178 1.00 95.38 99 PHE A N 1
ATOM 801 C CA . PHE A 1 99 ? 5.711 8.059 -13.493 1.00 95.38 99 PHE A CA 1
ATOM 802 C C . PHE A 1 99 ? 5.062 9.236 -14.238 1.00 95.38 99 PHE A C 1
ATOM 804 O O . PHE A 1 99 ? 3.872 9.208 -14.543 1.00 95.38 99 PHE A O 1
ATOM 811 N N . GLU A 1 100 ? 5.854 10.277 -14.515 1.00 95.62 100 GLU A N 1
ATOM 812 C CA . GLU A 1 100 ? 5.408 11.519 -15.172 1.00 95.62 100 GLU A CA 1
ATOM 813 C C . GLU A 1 100 ? 4.241 12.228 -14.455 1.00 95.62 100 GLU A C 1
ATOM 815 O O . GLU A 1 100 ? 3.474 12.952 -15.085 1.00 95.62 100 GLU A O 1
ATOM 820 N N . GLY A 1 101 ? 4.070 12.005 -13.146 1.00 94.12 101 GLY A N 1
ATOM 821 C CA . GLY A 1 101 ? 2.948 12.571 -12.393 1.00 94.12 101 GLY A CA 1
ATOM 822 C C . GLY A 1 101 ? 1.588 11.928 -12.684 1.00 94.12 101 GLY A C 1
ATOM 823 O O . GLY A 1 101 ? 0.568 12.449 -12.238 1.00 94.12 101 GLY A O 1
ATOM 824 N N . LYS A 1 102 ? 1.548 10.822 -13.439 1.00 96.62 102 LYS A N 1
ATOM 825 C CA . LYS A 1 102 ? 0.303 10.169 -13.855 1.00 96.62 102 LYS A CA 1
ATOM 826 C C . LYS A 1 102 ? -0.300 9.329 -12.733 1.00 96.62 102 LYS A C 1
ATOM 828 O O . LYS A 1 102 ? 0.372 8.511 -12.104 1.00 96.62 102 LYS A O 1
ATOM 833 N N . TYR A 1 103 ? -1.609 9.468 -12.573 1.00 97.06 103 TYR A N 1
ATOM 834 C CA . TYR A 1 103 ? -2.415 8.670 -11.662 1.00 97.06 103 TYR A CA 1
ATOM 835 C C . TYR A 1 103 ? -3.782 8.358 -12.273 1.00 97.06 103 TYR A C 1
ATOM 837 O O . TYR A 1 103 ? -4.250 9.030 -13.192 1.00 97.06 103 TYR A O 1
ATOM 845 N N . GLU A 1 104 ? -4.404 7.309 -11.755 1.00 96.12 104 GLU A N 1
ATOM 846 C CA . GLU A 1 104 ? -5.783 6.928 -12.021 1.00 96.12 104 GLU A CA 1
ATOM 847 C C . GLU A 1 104 ? -6.658 7.319 -10.827 1.00 96.12 104 GLU A C 1
ATOM 849 O O . GLU A 1 104 ? -6.221 7.204 -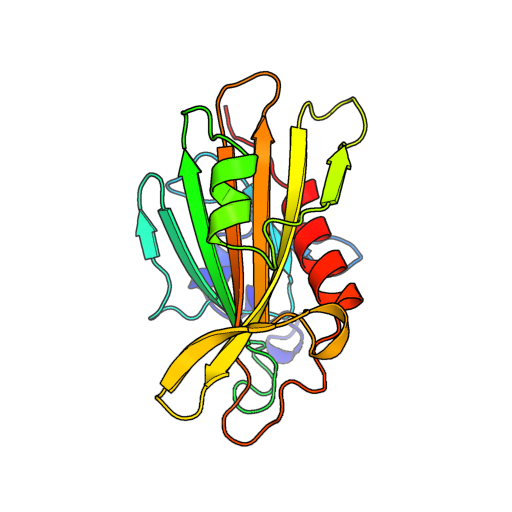9.680 1.00 96.12 104 GLU A O 1
ATOM 854 N N . THR A 1 105 ? -7.894 7.741 -11.094 1.00 94.62 105 THR A N 1
ATOM 855 C CA . THR A 1 105 ? -8.894 8.053 -10.065 1.00 94.62 105 THR A CA 1
ATOM 856 C C . THR A 1 105 ? -9.952 6.958 -10.026 1.00 94.62 105 THR A C 1
ATOM 858 O O . THR A 1 105 ? -10.488 6.567 -11.063 1.00 94.62 105 THR A O 1
ATOM 861 N N . PHE A 1 106 ? -10.277 6.502 -8.822 1.00 90.19 106 PHE A N 1
ATOM 862 C CA . PHE A 1 106 ? -11.320 5.533 -8.534 1.00 90.19 106 PHE A CA 1
ATOM 863 C C . PHE A 1 106 ? -12.276 6.160 -7.529 1.00 90.19 106 PHE A C 1
ATOM 865 O O . PHE A 1 106 ? -11.894 6.509 -6.411 1.00 90.19 106 PHE A O 1
ATOM 872 N N . ASN A 1 107 ? -13.531 6.291 -7.936 1.00 77.12 107 ASN A N 1
ATOM 873 C CA . ASN A 1 107 ? -14.584 6.674 -7.015 1.00 77.12 107 ASN A CA 1
ATOM 874 C C . ASN A 1 107 ? -15.083 5.399 -6.356 1.00 77.12 107 ASN A C 1
ATOM 876 O O . ASN A 1 107 ? -15.518 4.467 -7.037 1.00 77.12 107 ASN A O 1
ATOM 880 N N . THR A 1 108 ? -14.999 5.353 -5.032 1.00 67.44 108 THR A N 1
ATOM 881 C CA . THR A 1 108 ? -15.725 4.331 -4.285 1.00 67.44 108 THR A CA 1
ATOM 882 C C . THR A 1 108 ? -17.224 4.545 -4.519 1.00 67.44 108 THR A C 1
ATOM 884 O O . THR A 1 108 ? -17.651 5.685 -4.702 1.00 67.44 108 THR A O 1
ATOM 887 N N . ASN A 1 109 ? -18.023 3.472 -4.596 1.00 59.69 109 ASN A N 1
ATOM 888 C CA . ASN A 1 109 ? -19.479 3.595 -4.763 1.00 59.69 109 ASN A CA 1
ATOM 889 C C . ASN A 1 109 ? -20.017 4.658 -3.785 1.00 59.69 109 ASN A C 1
ATOM 891 O O . ASN A 1 109 ? -19.650 4.592 -2.612 1.00 59.69 109 ASN A O 1
ATOM 895 N N . ASP A 1 110 ? -20.865 5.583 -4.268 1.00 53.38 110 ASP A N 1
ATOM 896 C CA . ASP A 1 110 ? -21.290 6.878 -3.670 1.00 53.38 110 ASP A CA 1
ATOM 897 C C . ASP A 1 110 ? -21.541 6.923 -2.141 1.00 53.38 110 ASP A C 1
ATOM 899 O O . ASP A 1 110 ? -21.616 7.992 -1.546 1.00 53.38 110 ASP A O 1
ATOM 903 N N . SER A 1 111 ? -21.684 5.779 -1.479 1.00 55.34 111 SER A N 1
ATOM 904 C CA . SER A 1 111 ? -21.925 5.611 -0.047 1.00 55.34 111 SER A CA 1
ATOM 905 C C . SER A 1 111 ? -20.719 5.769 0.893 1.00 55.34 111 SER A C 1
ATOM 907 O O . SER A 1 111 ? -20.951 5.951 2.084 1.00 55.34 111 SER A O 1
ATOM 909 N N . SER A 1 112 ? -19.465 5.647 0.439 1.00 66.56 112 SER A N 1
ATOM 910 C CA . SER A 1 112 ? -18.293 5.744 1.344 1.00 66.56 112 SER A CA 1
ATOM 911 C C . SER A 1 112 ? -17.710 7.145 1.480 1.00 66.56 112 SER A C 1
ATOM 913 O O . SER A 1 112 ? -16.954 7.373 2.417 1.00 66.56 112 SER A O 1
ATOM 915 N N . GLY A 1 113 ? -18.034 8.062 0.562 1.00 79.06 113 GLY A N 1
ATOM 916 C CA . GLY A 1 113 ? -17.495 9.423 0.585 1.00 79.06 113 GLY A CA 1
ATOM 917 C C . GLY A 1 113 ? -15.972 9.482 0.430 1.00 79.06 113 GLY A C 1
ATOM 918 O O . GLY A 1 113 ? -15.359 10.396 0.964 1.00 79.06 113 GLY A O 1
ATOM 919 N N . TYR A 1 114 ? -15.341 8.502 -0.236 1.00 88.00 114 TYR A N 1
ATOM 920 C CA . TYR A 1 114 ? -13.884 8.448 -0.416 1.00 88.00 114 TYR A CA 1
ATOM 921 C C . TYR A 1 114 ? -13.476 8.548 -1.886 1.00 88.00 114 TYR A C 1
ATOM 923 O O . TYR A 1 114 ? -13.982 7.810 -2.740 1.00 88.00 114 TYR A O 1
ATOM 931 N N . GLU A 1 115 ? -12.476 9.386 -2.149 1.00 91.94 115 GLU A N 1
ATOM 932 C CA . GLU A 1 115 ? -11.782 9.478 -3.432 1.00 91.94 115 GLU A CA 1
ATOM 933 C C . GLU A 1 115 ? -10.443 8.740 -3.347 1.00 91.94 115 GLU A C 1
ATOM 935 O O . GLU A 1 115 ? -9.607 9.028 -2.484 1.00 91.94 115 GLU A O 1
ATOM 940 N N . ILE A 1 116 ? -10.234 7.778 -4.246 1.00 94.81 116 ILE A N 1
ATOM 941 C CA . ILE A 1 116 ? -9.013 6.975 -4.307 1.00 94.81 116 ILE A CA 1
ATOM 942 C C . ILE A 1 116 ? -8.231 7.366 -5.557 1.00 94.81 116 ILE A C 1
ATOM 944 O O . ILE A 1 116 ? -8.741 7.319 -6.672 1.00 94.81 116 ILE A O 1
ATOM 948 N N . TYR A 1 117 ? -6.955 7.682 -5.381 1.00 96.19 117 TYR A N 1
ATOM 949 C CA . TYR A 1 117 ? -6.026 7.971 -6.466 1.00 96.19 117 TYR A CA 1
ATOM 950 C C . TYR A 1 117 ? -4.872 6.975 -6.409 1.00 96.19 117 TYR A C 1
ATOM 952 O O . TYR A 1 117 ? -4.311 6.750 -5.333 1.00 96.19 117 TYR A O 1
ATOM 960 N N . ILE A 1 118 ? -4.494 6.380 -7.540 1.00 97.88 118 ILE A N 1
ATOM 961 C CA . ILE A 1 118 ? -3.404 5.396 -7.609 1.00 97.88 118 ILE A CA 1
ATOM 962 C C . ILE A 1 118 ? -2.432 5.764 -8.724 1.00 97.88 118 ILE A C 1
ATOM 964 O O . ILE A 1 118 ? -2.822 5.965 -9.870 1.00 97.88 118 ILE A O 1
ATOM 968 N N . GLY A 1 119 ? -1.150 5.817 -8.385 1.00 97.69 119 GLY A N 1
ATOM 969 C CA . GLY A 1 119 ? -0.045 6.072 -9.295 1.00 97.69 119 GLY A CA 1
ATOM 970 C C . GLY A 1 119 ? 0.975 4.944 -9.229 1.00 97.69 119 GLY A C 1
ATOM 971 O O . GLY A 1 119 ? 1.144 4.279 -8.205 1.00 97.69 119 GLY A O 1
ATOM 972 N N . TYR A 1 120 ? 1.680 4.746 -10.335 1.00 97.00 120 TYR A N 1
ATOM 973 C CA . TYR A 1 120 ? 2.601 3.630 -10.510 1.00 97.00 120 TYR A CA 1
ATOM 974 C C . TYR A 1 120 ? 3.941 4.145 -11.014 1.00 97.00 120 TYR A C 1
ATOM 976 O O . TYR A 1 120 ? 4.003 5.111 -11.779 1.00 97.00 120 TYR A O 1
ATOM 984 N N . VAL A 1 121 ? 5.021 3.480 -10.619 1.00 95.25 121 VAL A N 1
ATOM 985 C CA . VAL A 1 121 ? 6.348 3.753 -11.164 1.00 95.25 121 VAL A CA 1
ATOM 986 C C . VAL A 1 121 ? 7.226 2.511 -11.106 1.00 95.25 121 VAL A C 1
ATOM 988 O O . VAL A 1 121 ? 7.146 1.704 -10.175 1.00 95.25 121 VAL A O 1
ATOM 991 N N . HIS A 1 122 ? 8.082 2.362 -12.112 1.00 93.19 122 HIS A N 1
ATOM 992 C CA . HIS A 1 122 ? 9.232 1.476 -12.034 1.00 93.19 122 HIS A CA 1
ATOM 993 C C . HIS A 1 122 ? 10.474 2.311 -11.726 1.00 93.19 122 HIS A C 1
ATOM 995 O O . HIS A 1 122 ? 10.937 3.084 -12.563 1.00 93.19 122 HIS A O 1
ATOM 1001 N N . ASN A 1 123 ? 10.991 2.177 -10.513 1.00 90.88 123 ASN A N 1
ATOM 1002 C CA . ASN A 1 123 ? 12.234 2.794 -10.086 1.00 90.88 123 ASN A CA 1
ATOM 1003 C C . ASN A 1 123 ? 13.404 1.911 -10.512 1.00 90.88 123 ASN A C 1
ATOM 1005 O O . ASN A 1 123 ? 13.453 0.734 -10.166 1.00 90.88 123 ASN A O 1
ATOM 1009 N N . ASP A 1 124 ? 14.351 2.505 -11.221 1.00 89.31 124 ASP A N 1
ATOM 1010 C CA . ASP A 1 124 ? 15.579 1.858 -11.668 1.00 89.31 124 ASP A CA 1
ATOM 1011 C C . ASP A 1 124 ? 16.771 2.788 -11.409 1.00 89.31 124 ASP A C 1
ATOM 1013 O O . ASP A 1 124 ? 16.598 3.926 -10.964 1.00 89.31 124 ASP A O 1
ATOM 1017 N N . PHE A 1 125 ? 17.981 2.320 -11.680 1.00 90.06 125 PHE A N 1
ATOM 1018 C CA . PHE A 1 125 ? 19.194 3.113 -11.577 1.00 90.06 125 PHE A CA 1
ATOM 1019 C C . PHE A 1 125 ? 19.867 3.247 -12.941 1.00 90.06 125 PHE A C 1
ATOM 1021 O O . PHE A 1 125 ? 19.974 2.283 -13.699 1.00 90.06 125 PHE A O 1
ATOM 1028 N N . ASP A 1 126 ? 20.315 4.457 -13.269 1.00 90.69 126 ASP A N 1
ATOM 1029 C CA . ASP A 1 126 ? 21.166 4.671 -14.437 1.00 90.69 126 ASP A CA 1
ATOM 1030 C C . ASP A 1 126 ? 22.597 4.140 -14.203 1.00 90.69 126 ASP A C 1
ATOM 1032 O O . ASP A 1 126 ? 22.950 3.651 -13.127 1.00 90.69 126 ASP A O 1
ATOM 1036 N N . GLU A 1 127 ? 23.454 4.266 -15.218 1.00 92.62 127 GLU A N 1
ATOM 1037 C CA . GLU A 1 127 ? 24.867 3.858 -15.159 1.00 92.62 127 GLU A CA 1
ATOM 1038 C C . GLU A 1 127 ? 25.681 4.552 -14.048 1.00 92.62 127 GLU A C 1
ATOM 1040 O O . GLU A 1 127 ? 26.736 4.059 -13.654 1.00 92.62 127 GLU A O 1
ATOM 1045 N N . ASN A 1 128 ? 25.185 5.672 -13.514 1.00 94.81 128 ASN A N 1
ATOM 1046 C CA . ASN A 1 128 ? 25.804 6.452 -12.446 1.00 94.81 128 ASN A CA 1
ATOM 1047 C C . ASN A 1 128 ? 25.138 6.206 -11.083 1.00 94.81 128 ASN A C 1
ATOM 1049 O O . ASN A 1 128 ? 25.328 7.000 -10.158 1.00 94.81 128 ASN A O 1
ATOM 1053 N N . ALA A 1 129 ? 24.342 5.139 -10.958 1.00 91.50 129 ALA A N 1
ATOM 1054 C CA . ALA A 1 129 ? 23.566 4.810 -9.767 1.00 91.50 129 ALA A CA 1
ATOM 1055 C C . ALA A 1 129 ? 22.586 5.919 -9.333 1.00 91.50 129 ALA A C 1
ATOM 1057 O O . ALA A 1 129 ? 22.247 6.035 -8.151 1.00 91.50 129 ALA A O 1
ATOM 1058 N N . LYS A 1 130 ? 22.103 6.744 -10.271 1.00 93.62 130 LYS A N 1
ATOM 1059 C CA . LYS A 1 130 ? 21.029 7.706 -10.000 1.00 93.62 130 LYS A CA 1
ATOM 1060 C C . LYS A 1 130 ? 19.679 7.049 -10.211 1.00 93.62 130 LYS A C 1
ATOM 1062 O O . LYS A 1 130 ? 19.469 6.368 -11.210 1.00 93.62 130 LYS A O 1
ATOM 1067 N N . LEU A 1 131 ? 18.760 7.309 -9.285 1.00 89.06 131 LEU A N 1
ATOM 1068 C CA . LEU A 1 131 ? 17.375 6.870 -9.393 1.00 89.06 131 LEU A CA 1
ATOM 1069 C C . LEU A 1 131 ? 16.722 7.491 -10.636 1.00 89.06 131 LEU A C 1
ATOM 1071 O O . LEU A 1 131 ? 16.697 8.714 -10.780 1.00 89.06 131 LEU A O 1
ATOM 1075 N N . ILE A 1 132 ? 16.158 6.647 -11.490 1.00 92.69 132 ILE A N 1
ATOM 1076 C CA . ILE A 1 132 ? 15.367 7.029 -12.657 1.00 92.69 132 ILE A CA 1
ATOM 1077 C C . ILE A 1 132 ? 13.992 6.365 -12.591 1.00 92.69 132 ILE A C 1
ATOM 1079 O O . ILE A 1 132 ? 13.843 5.243 -12.108 1.00 92.69 132 ILE A O 1
ATOM 1083 N N . MET A 1 133 ? 12.979 7.066 -13.094 1.00 93.19 133 MET A N 1
ATOM 1084 C CA . MET A 1 133 ? 11.617 6.550 -13.201 1.00 93.19 133 MET A CA 1
ATOM 1085 C C . MET A 1 133 ? 11.375 6.047 -14.622 1.00 93.19 133 MET A C 1
ATOM 1087 O O . MET A 1 133 ? 11.622 6.763 -15.592 1.00 93.19 133 MET A O 1
ATOM 1091 N N . ARG A 1 134 ? 10.881 4.819 -14.750 1.00 93.19 134 ARG A N 1
ATOM 1092 C CA . ARG A 1 134 ? 10.512 4.190 -16.019 1.00 93.19 134 ARG A CA 1
ATOM 1093 C C . ARG A 1 134 ? 9.024 3.865 -16.052 1.00 93.19 134 ARG A C 1
ATOM 1095 O O . ARG A 1 134 ? 8.372 3.755 -15.013 1.00 93.19 134 ARG A O 1
ATOM 1102 N N . ASP A 1 135 ? 8.532 3.661 -17.271 1.00 93.62 135 ASP A N 1
ATOM 1103 C CA . ASP A 1 135 ? 7.147 3.291 -17.542 1.00 93.62 135 ASP A CA 1
ATOM 1104 C C . ASP A 1 135 ? 6.787 1.940 -16.881 1.00 93.62 135 ASP A C 1
ATOM 1106 O O . ASP A 1 135 ? 7.302 0.891 -17.296 1.00 93.62 135 ASP A O 1
ATOM 1110 N N . PRO A 1 136 ? 5.893 1.932 -15.876 1.00 93.25 136 PRO A N 1
ATOM 1111 C CA . PRO A 1 136 ? 5.497 0.714 -15.179 1.00 93.25 136 PRO A CA 1
ATOM 1112 C C . PRO A 1 136 ? 4.699 -0.253 -16.064 1.00 93.25 136 PRO A C 1
ATOM 1114 O O . PRO A 1 136 ? 4.686 -1.448 -15.774 1.00 93.25 136 PRO A O 1
ATOM 1117 N N . ALA A 1 137 ? 4.081 0.202 -17.161 1.00 91.75 137 ALA A N 1
ATOM 1118 C CA . ALA A 1 137 ? 3.400 -0.690 -18.101 1.00 91.75 137 ALA A CA 1
ATOM 1119 C C . ALA A 1 137 ? 4.389 -1.570 -18.881 1.00 91.75 137 ALA A C 1
ATOM 1121 O O . ALA A 1 137 ? 4.045 -2.677 -19.294 1.00 91.75 137 ALA A O 1
ATOM 1122 N N . LYS A 1 138 ? 5.630 -1.099 -19.061 1.00 90.75 138 LYS A N 1
ATOM 1123 C CA . LYS A 1 138 ? 6.682 -1.832 -19.774 1.00 90.75 138 LYS A CA 1
ATOM 1124 C C . LYS A 1 138 ? 7.522 -2.722 -18.859 1.00 90.75 138 LYS A C 1
ATOM 1126 O O . LYS A 1 138 ? 7.913 -3.807 -19.278 1.00 90.75 138 LYS A O 1
ATOM 1131 N N . TYR A 1 139 ? 7.834 -2.253 -17.652 1.00 88.31 139 TYR A N 1
ATOM 1132 C CA . TYR A 1 139 ? 8.795 -2.917 -16.756 1.00 88.31 139 TYR A CA 1
ATOM 1133 C C . TYR A 1 139 ? 8.157 -3.542 -15.505 1.00 88.31 139 TYR A C 1
ATOM 1135 O O . TYR A 1 139 ? 8.868 -4.143 -14.702 1.00 88.31 139 TYR A O 1
ATOM 1143 N N . GLY A 1 140 ? 6.838 -3.403 -15.330 1.00 90.00 140 GLY A N 1
ATOM 1144 C CA . GLY A 1 140 ? 6.146 -3.721 -14.080 1.00 90.00 140 GLY A CA 1
ATOM 1145 C C . GLY A 1 140 ? 6.419 -2.658 -13.006 1.00 90.00 140 GLY A C 1
ATOM 1146 O O . GLY A 1 140 ? 7.510 -2.087 -12.967 1.00 90.00 140 GLY A O 1
ATOM 1147 N N . PRO A 1 141 ? 5.462 -2.331 -12.126 1.00 92.94 141 PRO A N 1
ATOM 1148 C CA . PRO A 1 141 ? 5.698 -1.343 -11.082 1.00 92.94 141 PRO A CA 1
ATOM 1149 C C . PRO A 1 141 ? 6.633 -1.905 -10.005 1.00 92.94 141 PRO A C 1
ATOM 1151 O O . PRO A 1 141 ? 6.420 -2.995 -9.481 1.00 92.94 141 PRO A O 1
ATOM 1154 N N . SER A 1 142 ? 7.649 -1.134 -9.625 1.00 92.00 142 SER A N 1
ATOM 1155 C CA . SER A 1 142 ? 8.419 -1.408 -8.406 1.00 92.00 142 SER A CA 1
ATOM 1156 C C . SER A 1 142 ? 7.797 -0.707 -7.197 1.00 92.00 142 SER A C 1
ATOM 1158 O O . SER A 1 142 ? 8.031 -1.113 -6.067 1.00 92.00 142 SER A O 1
ATOM 1160 N N . LEU A 1 143 ? 7.047 0.375 -7.426 1.00 94.25 143 LEU A N 1
ATOM 1161 C CA . LEU A 1 143 ? 6.346 1.149 -6.412 1.00 94.25 143 LEU A CA 1
ATOM 1162 C C . LEU A 1 143 ? 4.939 1.479 -6.916 1.00 94.25 143 LEU A C 1
ATOM 1164 O O . LEU A 1 143 ? 4.769 2.046 -7.998 1.00 94.25 143 LEU A O 1
ATOM 1168 N N . VAL A 1 144 ? 3.946 1.169 -6.088 1.00 96.88 144 VAL A N 1
ATOM 1169 C CA . VAL A 1 144 ? 2.580 1.674 -6.219 1.00 96.88 144 VAL A CA 1
ATOM 1170 C C . VAL A 1 144 ? 2.336 2.671 -5.101 1.00 96.88 144 VAL A C 1
ATOM 1172 O O . VAL A 1 144 ? 2.572 2.371 -3.928 1.00 96.88 144 VAL A O 1
ATOM 1175 N N . VAL A 1 145 ? 1.878 3.864 -5.458 1.00 97.44 145 VAL A N 1
ATOM 1176 C CA . VAL A 1 145 ? 1.465 4.885 -4.499 1.00 97.44 145 VAL A CA 1
ATOM 1177 C C . VAL A 1 145 ? -0.029 5.109 -4.594 1.00 97.44 145 VAL A C 1
ATOM 1179 O O . VAL A 1 145 ? -0.581 5.213 -5.683 1.00 97.44 145 VAL A O 1
ATOM 1182 N N . CYS A 1 146 ? -0.683 5.195 -3.447 1.00 97.44 146 CYS A N 1
ATOM 1183 C CA . CYS A 1 146 ? -2.105 5.459 -3.356 1.00 97.44 146 CYS A CA 1
ATOM 1184 C C . CYS A 1 146 ? -2.354 6.614 -2.392 1.00 97.44 146 CYS A C 1
ATOM 1186 O O . CYS A 1 146 ? -1.693 6.711 -1.357 1.00 97.44 146 CYS A O 1
ATOM 1188 N N . MET A 1 147 ? -3.292 7.486 -2.740 1.00 96.06 147 MET A N 1
ATOM 1189 C CA . MET A 1 147 ? -3.856 8.481 -1.841 1.00 96.06 147 MET A CA 1
ATOM 1190 C C . MET A 1 147 ? -5.354 8.222 -1.730 1.00 96.06 147 MET A C 1
ATOM 1192 O O . MET A 1 147 ? -6.039 8.161 -2.744 1.00 96.06 147 MET A O 1
ATOM 1196 N N . ILE A 1 148 ? -5.841 8.094 -0.504 1.00 94.38 148 ILE A N 1
ATOM 1197 C CA . ILE A 1 148 ? -7.257 7.990 -0.178 1.00 94.38 148 ILE A CA 1
ATOM 1198 C C . ILE A 1 148 ? -7.622 9.258 0.571 1.00 94.38 148 ILE A C 1
ATOM 1200 O O . ILE A 1 148 ? -7.034 9.544 1.619 1.00 94.38 148 ILE A O 1
ATOM 1204 N N . LYS A 1 149 ? -8.553 10.022 0.014 1.00 91.62 149 LYS A N 1
ATOM 1205 C CA . LYS A 1 149 ? -9.099 11.222 0.635 1.00 91.62 149 LYS A CA 1
ATOM 1206 C C . LYS A 1 149 ? -10.507 10.931 1.111 1.00 91.62 149 LYS A C 1
ATOM 1208 O O . LYS A 1 149 ? -11.309 10.385 0.356 1.00 91.62 149 LYS A O 1
ATOM 1213 N N . ASN A 1 150 ? -10.794 11.310 2.346 1.00 88.75 150 ASN A N 1
ATOM 1214 C CA . ASN A 1 150 ? -12.169 11.457 2.773 1.00 88.75 150 ASN A CA 1
ATOM 1215 C C . ASN A 1 150 ? -12.733 12.738 2.132 1.00 88.75 150 ASN A C 1
ATOM 1217 O O . ASN A 1 150 ? -12.053 13.757 2.089 1.00 88.75 150 ASN A O 1
ATOM 1221 N N . SER A 1 151 ? -13.917 12.673 1.532 1.00 83.06 151 SER A N 1
ATOM 1222 C CA . SER A 1 151 ? -14.582 13.833 0.928 1.00 83.06 151 SER A CA 1
ATOM 1223 C C . SER A 1 151 ? -15.356 14.637 1.974 1.00 83.06 151 SER A C 1
ATOM 1225 O O . SER A 1 151 ? -15.565 15.835 1.788 1.00 83.06 151 SER A O 1
ATOM 1227 N N . ASP A 1 152 ? -15.744 13.997 3.082 1.00 83.81 152 ASP A N 1
ATOM 1228 C CA . ASP A 1 152 ? -16.478 14.622 4.186 1.00 83.81 152 ASP A CA 1
ATOM 1229 C C . ASP A 1 152 ? -15.539 15.221 5.245 1.00 83.81 152 ASP A C 1
ATOM 1231 O O . ASP A 1 152 ? -15.896 16.177 5.938 1.00 83.81 152 ASP A O 1
ATOM 1235 N N . THR A 1 153 ? -14.324 14.679 5.372 1.00 81.31 153 THR A N 1
ATOM 1236 C CA . THR A 1 153 ? -13.288 15.160 6.298 1.00 81.31 153 THR A CA 1
ATOM 1237 C C . THR A 1 153 ? -12.016 15.508 5.529 1.00 81.31 153 THR A C 1
ATOM 1239 O O . THR A 1 153 ? -11.737 14.931 4.492 1.00 81.31 153 THR A O 1
ATOM 1242 N N . SER A 1 154 ? -11.168 16.410 6.032 1.00 82.88 154 SER A N 1
ATOM 1243 C CA . SER A 1 154 ? -9.854 16.672 5.408 1.00 82.88 154 SER A CA 1
ATOM 1244 C C . SER A 1 154 ? -8.834 15.537 5.632 1.00 82.88 154 SER A C 1
ATOM 1246 O O . SER A 1 154 ? -7.630 15.735 5.446 1.00 82.88 154 SER A O 1
ATOM 1248 N N . GLU A 1 155 ? -9.280 14.354 6.064 1.00 89.62 155 GLU A N 1
ATOM 1249 C CA . GLU A 1 155 ? -8.412 13.220 6.352 1.00 89.62 155 GLU A CA 1
ATOM 1250 C C . GLU A 1 155 ? -7.896 12.587 5.063 1.00 89.62 155 GLU A C 1
ATOM 1252 O O . GLU A 1 155 ? -8.609 12.377 4.081 1.00 89.62 155 GLU A O 1
ATOM 1257 N N . THR A 1 156 ? -6.606 12.277 5.070 1.00 92.75 156 THR A N 1
ATOM 1258 C CA . THR A 1 156 ? -5.919 11.641 3.956 1.00 92.75 156 THR A CA 1
ATOM 1259 C C . THR A 1 156 ? -5.061 10.494 4.468 1.00 92.75 156 THR A C 1
ATOM 1261 O O . THR A 1 156 ? -4.265 10.657 5.398 1.00 92.75 156 THR A O 1
ATOM 1264 N N . LEU A 1 157 ? -5.147 9.349 3.795 1.00 94.69 157 LEU A N 1
ATOM 1265 C CA . LEU A 1 157 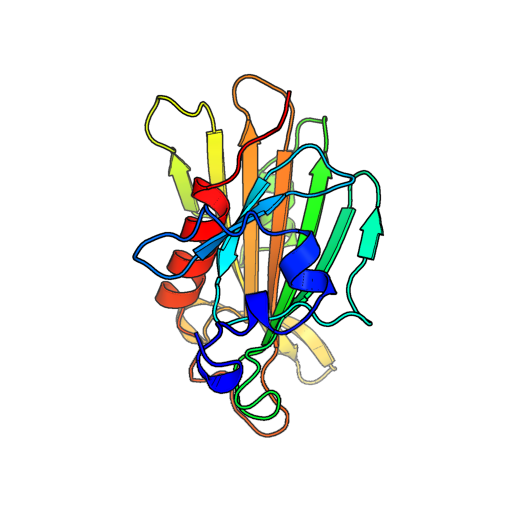? -4.254 8.214 3.988 1.00 94.69 157 LEU A CA 1
ATOM 1266 C C . LEU A 1 157 ? -3.450 7.986 2.708 1.00 94.69 157 LEU A C 1
ATOM 1268 O O . LEU A 1 157 ? -4.010 7.879 1.622 1.00 94.69 157 LEU A O 1
ATOM 1272 N N . LYS A 1 158 ? -2.121 7.933 2.820 1.00 96.38 158 LYS A N 1
ATOM 1273 C CA . LYS A 1 158 ? -1.219 7.670 1.690 1.00 96.38 158 LYS A CA 1
ATOM 1274 C C . LYS A 1 158 ? -0.513 6.346 1.903 1.00 96.38 158 LYS A C 1
ATOM 1276 O O . LYS A 1 158 ? 0.121 6.163 2.940 1.00 96.38 158 LYS A O 1
ATOM 1281 N N . ILE A 1 159 ? -0.575 5.463 0.91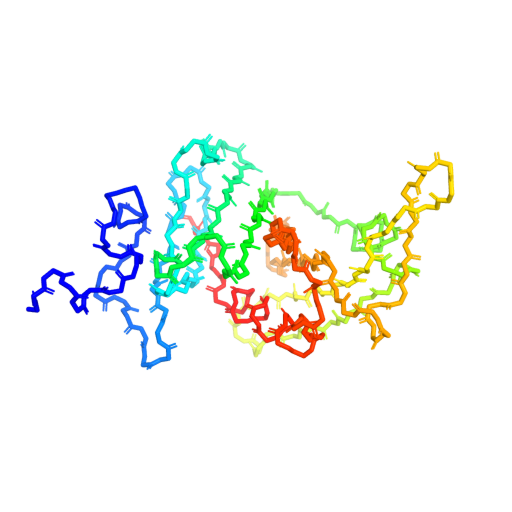7 1.00 97.12 159 ILE A N 1
ATOM 1282 C CA . ILE A 1 159 ? 0.094 4.163 0.931 1.00 97.12 159 ILE A CA 1
ATOM 1283 C C . ILE A 1 159 ? 1.214 4.184 -0.099 1.00 97.12 159 ILE A C 1
ATOM 1285 O O . ILE A 1 159 ? 0.998 4.525 -1.256 1.00 97.12 159 ILE A O 1
ATOM 1289 N N . HIS A 1 160 ? 2.412 3.794 0.313 1.00 97.19 160 HIS A N 1
ATOM 1290 C CA . HIS A 1 160 ? 3.503 3.427 -0.577 1.00 97.19 160 HIS A CA 1
ATOM 1291 C C . HIS A 1 160 ? 3.699 1.918 -0.452 1.00 97.19 160 HIS A C 1
ATOM 1293 O O . HIS A 1 160 ? 4.080 1.447 0.618 1.00 97.19 160 HIS A O 1
ATOM 1299 N N . SER A 1 161 ? 3.440 1.177 -1.526 1.00 96.06 161 SER A N 1
ATOM 1300 C CA . SER A 1 161 ? 3.719 -0.255 -1.631 1.00 96.06 161 SER A CA 1
ATOM 1301 C C . SER A 1 161 ? 4.918 -0.456 -2.543 1.00 96.06 161 SER A C 1
ATOM 1303 O O . SER A 1 161 ? 4.808 -0.340 -3.764 1.00 96.06 161 SER A O 1
ATOM 1305 N N . LEU A 1 162 ? 6.081 -0.691 -1.941 1.00 93.38 162 LEU A N 1
ATOM 1306 C CA . LEU A 1 162 ? 7.303 -1.029 -2.654 1.00 93.38 162 LEU A CA 1
ATOM 1307 C C . LEU A 1 162 ? 7.406 -2.545 -2.774 1.00 93.38 162 LEU A C 1
ATOM 1309 O O . LEU A 1 162 ? 7.399 -3.264 -1.774 1.00 93.38 162 LEU A O 1
ATOM 1313 N N . THR A 1 163 ? 7.591 -3.011 -3.995 1.00 89.62 163 THR A N 1
ATOM 1314 C CA . THR A 1 163 ? 7.863 -4.409 -4.282 1.00 89.62 163 THR A CA 1
ATOM 1315 C C . THR A 1 163 ? 9.351 -4.686 -4.124 1.00 89.62 163 THR A C 1
ATOM 1317 O O . THR A 1 163 ? 10.190 -4.037 -4.750 1.00 89.62 163 THR A O 1
ATOM 1320 N N . VAL A 1 164 ? 9.683 -5.658 -3.277 1.00 82.38 164 VAL A N 1
ATOM 1321 C CA . VAL A 1 164 ? 11.054 -6.084 -2.998 1.00 82.38 164 VAL A CA 1
ATOM 1322 C C . VAL A 1 164 ? 11.237 -7.486 -3.567 1.00 82.38 164 VAL A C 1
ATOM 1324 O O . VAL A 1 164 ? 10.608 -8.453 -3.132 1.00 82.38 164 VAL A O 1
ATOM 1327 N N . CYS A 1 165 ? 12.086 -7.587 -4.585 1.00 75.94 165 CYS A N 1
ATOM 1328 C CA . CYS A 1 165 ? 12.360 -8.851 -5.253 1.00 75.94 165 CYS A CA 1
ATOM 1329 C C . CYS A 1 165 ? 13.481 -9.603 -4.527 1.00 75.94 165 CYS A C 1
ATOM 1331 O O . CYS A 1 165 ? 14.473 -8.982 -4.135 1.00 75.94 165 CYS A O 1
ATOM 1333 N N . PRO A 1 166 ? 13.344 -10.925 -4.338 1.00 69.44 166 PRO A N 1
ATOM 1334 C CA . PRO A 1 166 ? 14.357 -11.704 -3.649 1.00 69.44 166 PRO A CA 1
ATOM 1335 C C . PRO A 1 166 ? 15.698 -11.683 -4.387 1.00 69.44 166 PRO A C 1
ATOM 1337 O O . PRO A 1 166 ? 15.747 -11.632 -5.624 1.00 69.44 166 PRO A O 1
ATOM 1340 N N . GLU A 1 167 ? 16.790 -11.759 -3.619 1.00 59.00 167 GLU A N 1
ATOM 1341 C CA . GLU A 1 167 ? 18.151 -11.772 -4.151 1.00 59.00 167 GLU A CA 1
ATOM 1342 C C . GLU A 1 167 ? 18.295 -12.843 -5.247 1.00 59.00 167 GLU A C 1
ATOM 1344 O O . GLU A 1 167 ? 17.982 -14.015 -5.038 1.00 59.00 167 GLU A O 1
ATOM 1349 N N . LYS A 1 168 ? 18.810 -12.437 -6.418 1.00 54.94 168 LYS A N 1
ATOM 1350 C CA . LYS A 1 168 ? 19.033 -13.272 -7.622 1.00 54.94 168 LYS A CA 1
ATOM 1351 C C . LYS A 1 168 ? 17.789 -13.618 -8.451 1.00 54.94 168 LYS A C 1
ATOM 1353 O O . LYS A 1 168 ? 17.895 -14.448 -9.354 1.00 54.94 168 LYS A O 1
ATOM 1358 N N . SER A 1 169 ? 16.645 -12.982 -8.207 1.00 60.16 169 SER A N 1
ATOM 1359 C CA . SER A 1 169 ? 15.472 -13.088 -9.085 1.00 60.16 169 SER A CA 1
ATOM 1360 C C . SER A 1 169 ? 15.164 -11.763 -9.781 1.00 60.16 169 SER A C 1
ATOM 1362 O O . SER A 1 169 ? 15.302 -10.690 -9.195 1.00 60.16 169 SER A O 1
ATOM 1364 N N . SER A 1 170 ? 14.761 -11.834 -11.049 1.00 59.12 170 SER A N 1
ATOM 1365 C CA . SER A 1 170 ? 14.174 -10.703 -11.759 1.00 59.12 170 SER A CA 1
ATOM 1366 C C . SER A 1 170 ? 12.760 -10.452 -11.217 1.00 59.12 170 SER A C 1
ATOM 1368 O O . SER A 1 170 ? 12.002 -11.391 -10.957 1.00 59.12 170 SER A O 1
ATOM 1370 N N . CYS A 1 171 ? 12.353 -9.186 -11.106 1.00 63.31 171 CYS A N 1
ATOM 1371 C CA . CYS A 1 171 ? 10.959 -8.814 -10.831 1.00 63.31 171 CYS A CA 1
ATOM 1372 C C . CYS A 1 171 ? 10.017 -9.107 -12.019 1.00 63.31 171 CYS A C 1
ATOM 1374 O O . CYS A 1 171 ? 8.922 -8.561 -12.078 1.00 63.31 171 CYS A O 1
ATOM 1376 N N . GLU A 1 172 ? 10.409 -9.967 -12.968 1.00 56.59 172 GLU A N 1
ATOM 1377 C CA . GLU A 1 172 ? 9.664 -10.284 -14.199 1.00 56.59 172 GLU A CA 1
ATOM 1378 C C . GLU A 1 172 ? 8.244 -10.820 -13.937 1.00 56.59 172 GLU A C 1
ATOM 1380 O O . GLU A 1 172 ? 7.433 -10.894 -14.854 1.00 56.59 172 GLU A O 1
ATOM 1385 N N . LYS A 1 173 ? 7.922 -11.175 -12.687 1.00 61.22 173 LYS A N 1
ATOM 1386 C CA . LYS A 1 173 ? 6.595 -11.637 -12.255 1.00 61.22 173 LYS A CA 1
ATOM 1387 C C . LYS A 1 173 ? 5.662 -10.532 -11.747 1.00 61.22 173 LYS A C 1
ATOM 1389 O O . LYS A 1 173 ? 4.514 -10.833 -11.431 1.00 61.22 173 LYS A O 1
ATOM 1394 N N . VAL A 1 174 ? 6.119 -9.285 -11.630 1.00 79.12 174 VAL A N 1
ATOM 1395 C CA . VAL A 1 174 ? 5.306 -8.187 -11.088 1.00 79.12 174 VAL A CA 1
ATOM 1396 C C . VAL A 1 174 ? 4.519 -7.540 -12.221 1.00 79.12 174 VAL A C 1
ATOM 1398 O O . VAL A 1 174 ? 5.042 -6.721 -12.976 1.00 79.12 174 VAL A O 1
ATOM 1401 N N . SER A 1 175 ? 3.256 -7.935 -12.370 1.00 88.88 175 SER A N 1
ATOM 1402 C CA . SER A 1 175 ? 2.376 -7.342 -13.375 1.00 88.88 175 SER A CA 1
ATOM 1403 C C . SER A 1 175 ? 1.731 -6.059 -12.842 1.00 88.88 175 SER A C 1
ATOM 1405 O O . SER A 1 175 ? 1.341 -5.987 -11.676 1.00 88.88 175 SER A O 1
ATOM 1407 N N . LEU A 1 176 ? 1.580 -5.054 -13.712 1.00 91.75 176 LEU A N 1
ATOM 1408 C CA . LEU A 1 176 ? 0.869 -3.818 -13.374 1.00 91.75 176 LEU A CA 1
ATOM 1409 C C . LEU A 1 176 ? -0.560 -4.103 -12.895 1.00 91.75 176 LEU A C 1
ATOM 1411 O O . LEU A 1 176 ? -1.006 -3.509 -11.919 1.00 91.75 176 LEU A O 1
ATOM 1415 N N . GLN A 1 177 ? -1.250 -5.039 -13.550 1.00 93.31 177 GLN A N 1
ATOM 1416 C CA . GLN A 1 177 ? -2.625 -5.396 -13.214 1.00 93.31 177 GLN A CA 1
ATOM 1417 C C . GLN A 1 177 ? -2.730 -6.020 -11.816 1.00 93.31 177 GLN A C 1
ATOM 1419 O O . GLN A 1 17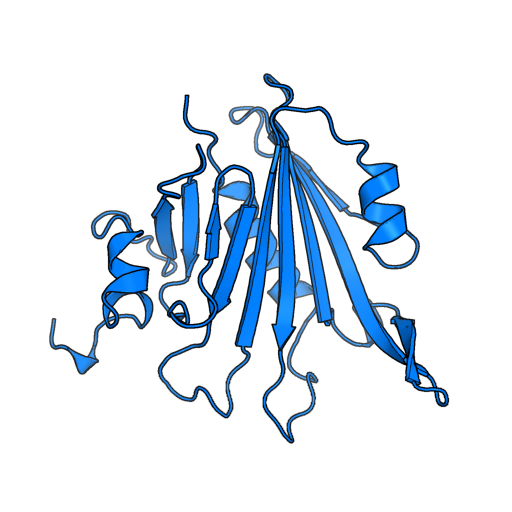7 ? -3.590 -5.622 -11.039 1.00 93.31 177 GLN A O 1
ATOM 1424 N N . SER A 1 178 ? -1.833 -6.944 -11.466 1.00 90.44 178 SER A N 1
ATOM 1425 C CA . SER A 1 178 ? -1.849 -7.600 -10.153 1.00 90.44 178 SER A CA 1
ATOM 1426 C C . SER A 1 178 ? -1.548 -6.621 -9.017 1.00 90.44 178 SER A C 1
ATOM 1428 O O . SER A 1 178 ? -2.215 -6.657 -7.989 1.00 90.44 178 SER A O 1
ATOM 1430 N N . GLU A 1 179 ? -0.577 -5.719 -9.194 1.00 92.12 179 GLU A N 1
ATOM 1431 C CA . GLU A 1 179 ? -0.273 -4.709 -8.170 1.00 92.12 179 GLU A CA 1
ATOM 1432 C C . GLU A 1 179 ? -1.376 -3.647 -8.053 1.00 92.12 179 GLU A C 1
ATOM 1434 O O . GLU A 1 179 ? -1.656 -3.164 -6.954 1.00 92.12 179 GLU A O 1
ATOM 1439 N N . LYS A 1 180 ? -2.045 -3.321 -9.165 1.00 94.00 180 LYS A N 1
ATOM 1440 C CA . LYS A 1 180 ? -3.245 -2.481 -9.175 1.00 94.00 180 LYS A CA 1
ATOM 1441 C C . LYS A 1 180 ? -4.378 -3.114 -8.377 1.00 94.00 180 LYS A C 1
ATOM 1443 O O . LYS A 1 180 ? -4.923 -2.460 -7.496 1.00 94.00 180 LYS A O 1
ATOM 1448 N N . GLU A 1 181 ? -4.717 -4.369 -8.658 1.00 92.88 181 GLU A N 1
ATOM 1449 C CA . GLU A 1 181 ? -5.779 -5.097 -7.952 1.00 92.88 181 GLU A CA 1
ATOM 1450 C C . GLU A 1 181 ? -5.475 -5.225 -6.458 1.00 92.88 181 GLU A C 1
ATOM 1452 O O . GLU A 1 181 ? -6.343 -4.962 -5.629 1.00 92.88 181 GLU A O 1
ATOM 1457 N N . PHE A 1 182 ? -4.226 -5.547 -6.110 1.00 91.88 182 PHE A N 1
ATOM 1458 C CA . PHE A 1 182 ? -3.776 -5.621 -4.723 1.00 91.88 182 PHE A CA 1
ATOM 1459 C C . PHE A 1 182 ? -3.947 -4.283 -3.988 1.00 91.88 182 PHE A C 1
ATOM 1461 O O . PHE A 1 182 ? -4.558 -4.233 -2.919 1.00 91.88 182 PHE A O 1
ATOM 1468 N N . MET A 1 183 ? -3.445 -3.186 -4.569 1.00 94.69 183 MET A N 1
ATOM 1469 C CA . MET A 1 183 ? -3.558 -1.857 -3.965 1.00 94.69 183 MET A CA 1
ATOM 1470 C C . MET A 1 183 ? -5.014 -1.403 -3.866 1.00 94.69 183 MET A C 1
ATOM 1472 O O . MET A 1 183 ? -5.417 -0.879 -2.831 1.00 94.69 183 MET A O 1
ATOM 1476 N N . LEU A 1 184 ? -5.808 -1.615 -4.917 1.00 93.69 184 LEU A N 1
ATOM 1477 C CA . LEU A 1 184 ? -7.210 -1.216 -4.939 1.00 93.69 184 LEU A CA 1
ATOM 1478 C C . LEU A 1 184 ? -8.010 -1.978 -3.875 1.00 93.69 184 LEU A C 1
ATOM 1480 O O . LEU A 1 184 ? -8.759 -1.355 -3.131 1.00 93.69 184 LEU A O 1
ATOM 1484 N N . ARG A 1 185 ? -7.767 -3.286 -3.709 1.00 92.75 185 ARG A N 1
ATOM 1485 C CA . ARG A 1 185 ? -8.408 -4.098 -2.663 1.00 92.75 185 ARG A CA 1
ATOM 1486 C C . ARG A 1 185 ? -8.132 -3.559 -1.261 1.00 92.75 185 ARG A C 1
ATOM 1488 O O . ARG A 1 185 ? -9.043 -3.498 -0.436 1.00 92.75 185 ARG A O 1
ATOM 1495 N N . MET A 1 186 ? -6.893 -3.145 -0.994 1.00 92.62 186 MET A N 1
ATOM 1496 C CA . MET A 1 186 ? -6.541 -2.492 0.268 1.00 92.62 186 MET A CA 1
ATOM 1497 C C . MET A 1 186 ? -7.215 -1.119 0.390 1.00 92.62 186 MET A C 1
ATOM 1499 O O . MET A 1 186 ? -7.846 -0.846 1.408 1.00 92.62 186 MET A O 1
ATOM 1503 N N . ALA A 1 187 ? -7.127 -0.276 -0.640 1.00 94.06 187 ALA A N 1
ATOM 1504 C CA . ALA A 1 187 ? -7.621 1.098 -0.614 1.00 94.06 187 ALA A CA 1
ATOM 1505 C C . ALA A 1 187 ? -9.149 1.188 -0.458 1.00 94.06 187 ALA A C 1
ATOM 1507 O O . ALA A 1 187 ? -9.632 1.942 0.381 1.00 94.06 187 ALA A O 1
ATOM 1508 N N . GLU A 1 188 ? -9.912 0.378 -1.197 1.00 92.69 188 GLU A N 1
ATOM 1509 C CA . GLU A 1 188 ? -11.383 0.333 -1.128 1.00 92.69 188 GLU A CA 1
ATOM 1510 C C . GLU A 1 188 ? -11.904 -0.142 0.230 1.00 92.69 188 GLU A C 1
ATOM 1512 O O . GLU A 1 188 ? -13.031 0.155 0.619 1.00 92.69 188 GLU A O 1
ATOM 1517 N N . SER A 1 189 ? -11.088 -0.898 0.962 1.00 92.56 189 SER A N 1
ATOM 1518 C CA . SER A 1 189 ? -11.454 -1.414 2.276 1.00 92.56 189 SER A CA 1
ATOM 1519 C C . SER A 1 189 ? -11.147 -0.470 3.435 1.00 92.56 189 SER A C 1
ATOM 1521 O O . SER A 1 189 ? -11.468 -0.792 4.585 1.00 92.56 189 SER A O 1
ATOM 1523 N N . ILE A 1 190 ? -10.497 0.664 3.154 1.00 92.31 190 ILE A N 1
ATOM 1524 C CA . ILE A 1 190 ? -10.142 1.625 4.188 1.00 92.31 190 ILE A CA 1
ATOM 1525 C C . ILE A 1 190 ? -11.403 2.174 4.830 1.00 92.31 190 ILE A C 1
ATOM 1527 O O . ILE A 1 190 ? -12.374 2.522 4.165 1.00 92.31 190 ILE A O 1
ATOM 1531 N N . LYS A 1 191 ? -11.352 2.277 6.152 1.00 90.44 191 LYS A N 1
ATOM 1532 C CA . LYS A 1 191 ? -12.310 3.041 6.942 1.00 90.44 191 LYS A CA 1
ATOM 1533 C C . LYS A 1 191 ? -11.538 3.915 7.906 1.00 90.44 191 LYS A C 1
ATOM 1535 O O . LYS A 1 191 ? -10.719 3.394 8.669 1.00 90.44 191 LYS A O 1
ATOM 1540 N N . PHE A 1 192 ? -11.806 5.213 7.867 1.00 87.75 192 PHE A N 1
ATOM 1541 C CA . PHE A 1 192 ? -11.390 6.138 8.913 1.00 87.75 192 PHE A CA 1
ATOM 1542 C C . PHE A 1 192 ? -12.263 5.880 10.149 1.00 87.75 192 PHE A C 1
ATOM 1544 O O . PHE A 1 192 ? -13.470 5.677 10.030 1.00 87.75 192 PHE A O 1
ATOM 1551 N N . LYS A 1 193 ? -11.645 5.764 11.324 1.00 75.88 193 LYS A N 1
ATOM 1552 C CA . LYS A 1 193 ? -12.338 5.565 12.599 1.00 75.88 193 LYS A CA 1
ATOM 1553 C C . LYS A 1 193 ? -12.663 6.937 13.176 1.00 75.88 193 LYS A C 1
ATOM 1555 O O . LYS A 1 193 ? -11.749 7.742 13.332 1.00 75.88 193 LYS A O 1
ATOM 1560 N N . GLU A 1 194 ? -13.939 7.144 13.493 1.00 58.34 194 GLU A N 1
ATOM 1561 C CA . GLU A 1 194 ? -14.432 8.282 14.286 1.00 58.34 194 GLU A CA 1
ATOM 1562 C C . GLU A 1 194 ? -13.819 8.325 15.696 1.00 58.34 194 GLU A C 1
ATOM 1564 O O . GLU A 1 194 ? -13.568 7.238 16.281 1.00 58.34 194 GLU A O 1
#

Organism: NCBI:txid189381

Foldseek 3Di:
DDLVPFQQLCNDPVSVVQFDPVQADPQAWTWGDQPQAQKIWTDHSQKHWDVVFFDHDHQKTWTKIDGPVCSQAGKIKIKIKGKDQAADDLQVVQCVPADVSDWDWDDQPPPQQKIKIKGFWAWDADPVRDTDTDDCQVQPGQWMWMWIQRNVGSIIMIMIIGIDGHPPDRPNVHHNVVVVVVVCNGRSRMDRHD

InterPro domains:
  IPR059840 Putative lipoprotein YvcA [PF27181] (8-191)

Secondary structure (DSSP, 8-state):
--GGGS-GGGTSHHHHTTB-TT---TTSEEEEE-SSSSEEEEEETTEEE-TTT-EEETTEEEEEEEESTTTTTSPEEEEEEEEESS---HHHHHHHHSGGG-EEEEE--TTS-EEEEEEEEEEEE-TTS-EEEE-HHHH--SEEEEEEEESSSS-EEEEEEEEEPPTT--STT--HHHHHHHHHHHHHT-EE--

Sequence (194 aa):
MKLADRPAAMKDSLTASHLDKESRTDDGFYLYSSKKNGYSMLFPEEYAIEGLTFQEKKGFESWNMSPEENKEKALQRSIKILYSDSDSIVEAFFERYSFEGKYETFNTNDSSGYEIYIGYVHNDFDENAKLIMRDPAKYGPSLVVCMIKNSDTSETLKIHSLTVCPEKSSCEKVSLQSEKEFMLRMAESIKFKE

Radius of gyration: 16.79 Å; chains: 1; bounding box: 48×46×37 Å

pLDDT: mean 87.74, std 11.44, range [50.78, 97.88]